Protein AF-A0A8T4MXE7-F1 (afdb_monomer_lite)

pLDDT: mean 93.94, std 8.3, range [55.88, 98.69]

Sequence (217 aa):
MVNHYLSPGEQTQFTERVHEHAEKAKNIVIDDSEIGKLPGIQIPKDCELSIRRTCKYISKLPFIAGYNPSPKTENERKANNQLKDSIFRQRDLDQILKDGIYPTCSDTGVLFRGLMATQGHPTAYVETFHEGYIINGKPFSTHAFGRVFFDGKSVIVNPEFKPIIFDSEVKIFPYIIFREGLDSWDIGIRGYEDIHRLRRENLIKLEKKRNHVIRCI

Radius of gyration: 17.19 Å; chains: 1; bounding box: 50×36×44 Å

Structure (mmCIF, N/CA/C/O backbone):
data_AF-A0A8T4MXE7-F1
#
_entry.id   AF-A0A8T4MXE7-F1
#
loop_
_atom_site.group_PDB
_atom_site.id
_atom_site.type_symbol
_atom_site.label_atom_id
_atom_site.label_alt_id
_atom_site.label_comp_id
_atom_site.label_asym_id
_atom_site.label_entity_id
_atom_site.label_seq_id
_atom_site.pdbx_PDB_ins_code
_atom_site.Cartn_x
_atom_site.Cartn_y
_atom_site.Cartn_z
_atom_site.occupancy
_atom_site.B_iso_or_equiv
_atom_site.auth_seq_id
_atom_site.auth_comp_id
_atom_site.auth_asym_id
_atom_site.auth_atom_id
_atom_site.pdbx_PDB_model_num
ATOM 1 N N . MET A 1 1 ? -24.643 -5.245 9.702 1.00 60.00 1 MET A N 1
ATOM 2 C CA . MET A 1 1 ? -23.815 -5.870 8.646 1.00 60.00 1 MET A CA 1
ATOM 3 C C . MET A 1 1 ? -22.359 -5.610 8.986 1.00 60.00 1 MET A C 1
ATOM 5 O O . MET A 1 1 ? -22.040 -4.472 9.304 1.00 60.00 1 MET A O 1
ATOM 9 N N . VAL A 1 2 ? -21.509 -6.639 8.985 1.00 75.00 2 VAL A N 1
ATOM 10 C CA . VAL A 1 2 ? -20.056 -6.469 9.161 1.00 75.00 2 VAL A CA 1
ATOM 11 C C . VAL A 1 2 ? -19.503 -5.802 7.899 1.00 75.00 2 VAL A C 1
ATOM 13 O O . VAL A 1 2 ? -19.898 -6.169 6.794 1.00 75.00 2 VAL A O 1
ATOM 16 N N . ASN A 1 3 ? -18.642 -4.794 8.047 1.00 89.81 3 ASN A N 1
ATOM 17 C CA . ASN A 1 3 ? -18.027 -4.132 6.898 1.00 89.81 3 ASN A CA 1
ATOM 18 C C . ASN A 1 3 ? -17.091 -5.124 6.184 1.00 89.81 3 ASN A C 1
ATOM 20 O O . ASN A 1 3 ? -16.148 -5.617 6.797 1.00 89.81 3 ASN A O 1
ATOM 24 N N . HIS A 1 4 ? -17.341 -5.409 4.900 1.00 95.06 4 HIS A N 1
ATOM 25 C CA . HIS A 1 4 ? -16.560 -6.369 4.110 1.00 95.06 4 HIS A CA 1
ATOM 26 C C . HIS A 1 4 ? -15.054 -6.068 4.121 1.00 95.06 4 HIS A C 1
ATOM 28 O O . HIS A 1 4 ? -14.255 -7.001 4.132 1.00 95.06 4 HIS A O 1
ATOM 34 N N . TYR A 1 5 ? -14.658 -4.797 4.235 1.00 97.19 5 TYR A N 1
ATOM 35 C CA . TYR A 1 5 ? -13.255 -4.385 4.295 1.00 97.19 5 TYR A CA 1
ATOM 36 C C . TYR A 1 5 ? -12.530 -4.742 5.603 1.00 97.19 5 TYR A C 1
ATOM 38 O O . TYR A 1 5 ? -11.335 -4.471 5.719 1.00 97.19 5 TYR A O 1
ATOM 46 N N . LEU A 1 6 ? -13.216 -5.372 6.562 1.00 97.00 6 LEU A N 1
ATOM 47 C CA . LEU A 1 6 ? -12.602 -6.057 7.705 1.00 97.00 6 LEU A CA 1
ATOM 48 C C . LEU A 1 6 ? -12.207 -7.506 7.397 1.00 97.00 6 LEU A C 1
ATOM 50 O O . LEU A 1 6 ? -11.574 -8.139 8.227 1.00 97.00 6 LEU A O 1
ATOM 54 N N . SER A 1 7 ? -12.589 -8.056 6.245 1.00 97.25 7 SER A N 1
ATOM 55 C CA . SER A 1 7 ? -12.322 -9.461 5.908 1.00 97.25 7 SER A CA 1
ATOM 56 C C . SER A 1 7 ? -10.890 -9.639 5.396 1.00 97.25 7 SER A C 1
ATOM 58 O O . SER A 1 7 ? -10.368 -8.729 4.752 1.00 97.25 7 SER A O 1
ATOM 60 N N . PRO A 1 8 ? -10.230 -10.784 5.604 1.00 97.25 8 PRO A N 1
ATOM 61 C CA . PRO A 1 8 ? -8.969 -11.065 4.922 1.00 97.25 8 PRO A CA 1
ATOM 62 C C . PRO A 1 8 ? -9.198 -11.197 3.407 1.00 97.25 8 PRO A C 1
ATOM 64 O O . PRO A 1 8 ? -10.214 -11.745 2.980 1.00 97.25 8 PRO A O 1
ATOM 67 N N . GLY A 1 9 ? -8.261 -10.691 2.604 1.00 97.06 9 GLY A N 1
ATOM 68 C CA . GLY A 1 9 ? -8.178 -10.989 1.169 1.00 97.06 9 GLY A CA 1
ATOM 69 C C . GLY A 1 9 ? -7.144 -12.084 0.903 1.00 97.06 9 GLY A C 1
ATOM 70 O O . GLY A 1 9 ? -6.405 -12.463 1.812 1.00 97.06 9 GLY A O 1
ATOM 71 N N . GLU A 1 10 ? -7.069 -12.616 -0.317 1.00 97.81 10 GLU A N 1
ATOM 72 C CA . GLU A 1 10 ? -6.118 -13.689 -0.660 1.00 97.81 10 GLU A CA 1
ATOM 73 C C . GLU A 1 10 ? -4.661 -13.277 -0.386 1.00 97.81 10 GLU A C 1
ATOM 75 O O . GLU A 1 10 ? -3.903 -14.046 0.196 1.00 97.81 10 GLU A O 1
ATOM 80 N N . GLN A 1 11 ? -4.292 -12.036 -0.712 1.00 97.81 11 GLN A N 1
ATOM 81 C CA . GLN A 1 11 ? -2.953 -11.489 -0.473 1.00 97.81 11 GLN A CA 1
ATOM 82 C C . GLN A 1 11 ? -2.774 -10.975 0.962 1.00 97.81 11 GLN A C 1
ATOM 84 O O . GLN A 1 11 ? -1.657 -10.735 1.412 1.00 97.81 11 GLN A O 1
ATOM 89 N N . THR A 1 12 ? -3.871 -10.741 1.681 1.00 97.25 12 THR A N 1
ATOM 90 C CA . THR A 1 12 ? -3.889 -10.088 3.000 1.00 97.25 12 THR A CA 1
ATOM 91 C C . THR A 1 12 ? -4.542 -10.970 4.060 1.00 97.25 12 THR A C 1
ATOM 93 O O . THR A 1 12 ? -5.399 -10.518 4.819 1.00 97.25 12 THR A O 1
ATOM 96 N N . GLN A 1 13 ? -4.142 -12.241 4.108 1.00 98.25 13 GLN A N 1
ATOM 97 C CA . GLN A 1 13 ? -4.563 -13.173 5.156 1.00 98.25 13 GLN A CA 1
ATOM 98 C C . GLN A 1 13 ? -4.091 -12.701 6.538 1.00 98.25 13 GLN A C 1
ATOM 100 O O . GLN A 1 13 ? -2.975 -12.206 6.687 1.00 98.25 13 GLN A O 1
ATOM 105 N N . PHE A 1 14 ? -4.933 -12.865 7.561 1.00 97.69 14 PHE A N 1
ATOM 106 C CA . PHE A 1 14 ? -4.626 -12.461 8.939 1.00 97.69 14 PHE A CA 1
ATOM 107 C C . PHE A 1 14 ? -4.004 -13.625 9.709 1.00 97.69 14 PHE A C 1
ATOM 109 O O . PHE A 1 14 ? -4.644 -14.279 10.529 1.00 97.69 14 PHE A O 1
ATOM 116 N N . THR A 1 15 ? -2.751 -13.930 9.386 1.00 98.44 15 THR A N 1
ATOM 117 C CA . THR A 1 15 ? -1.967 -14.946 10.095 1.00 98.44 15 THR A CA 1
ATOM 118 C C . THR A 1 15 ? -1.597 -14.475 11.507 1.00 98.44 15 THR A C 1
ATOM 120 O O . THR A 1 15 ? -1.725 -13.297 11.850 1.00 98.44 15 THR A O 1
ATOM 123 N N . GLU A 1 16 ? -1.067 -15.378 12.332 1.00 98.50 16 GLU A N 1
ATOM 124 C CA . GLU A 1 16 ? -0.534 -15.038 13.658 1.00 98.50 16 GLU A CA 1
ATOM 125 C C . GLU A 1 16 ? 0.540 -13.935 13.588 1.00 98.50 16 GLU A C 1
ATOM 127 O O . GLU A 1 16 ? 0.455 -12.942 14.310 1.00 98.50 16 GLU A O 1
ATOM 132 N N . ARG A 1 17 ? 1.480 -14.023 12.633 1.00 98.56 17 ARG A N 1
ATOM 133 C CA . ARG A 1 17 ? 2.498 -12.981 12.396 1.00 98.56 17 ARG A CA 1
ATOM 134 C C . ARG A 1 17 ? 1.859 -11.635 12.057 1.00 98.56 17 ARG A C 1
ATOM 136 O O . ARG A 1 17 ? 2.329 -10.595 12.515 1.00 98.56 17 ARG A O 1
ATOM 143 N N . VAL A 1 18 ? 0.793 -11.628 11.257 1.00 98.62 18 VAL A N 1
ATOM 144 C CA . VAL A 1 18 ? 0.075 -10.393 10.916 1.00 98.62 18 VAL A CA 1
ATOM 145 C C . VAL A 1 18 ? -0.553 -9.773 12.161 1.00 98.62 18 VAL A C 1
ATOM 147 O O . VAL A 1 18 ? -0.390 -8.571 12.374 1.00 98.62 18 VAL A O 1
ATOM 150 N N . HIS A 1 19 ? -1.183 -10.577 13.022 1.00 98.62 19 HIS A N 1
ATOM 151 C CA . HIS A 1 19 ? -1.705 -10.116 14.311 1.00 98.62 19 HIS A CA 1
ATOM 152 C C . HIS A 1 19 ? -0.606 -9.550 15.220 1.00 98.62 19 HIS A C 1
ATOM 154 O O . HIS A 1 19 ? -0.762 -8.453 15.757 1.00 98.62 19 HIS A O 1
ATOM 160 N N . GLU A 1 20 ? 0.541 -10.224 15.337 1.00 98.62 20 GLU A N 1
ATOM 161 C CA . GLU A 1 20 ? 1.681 -9.713 16.107 1.00 98.62 20 GLU A CA 1
ATOM 162 C C . GLU A 1 20 ? 2.177 -8.360 15.583 1.00 98.62 20 GLU A C 1
ATOM 164 O O . GLU A 1 20 ? 2.468 -7.445 16.356 1.00 98.62 20 GLU A O 1
ATOM 169 N N . HIS A 1 21 ? 2.295 -8.215 14.262 1.00 98.62 21 HIS A N 1
ATOM 170 C CA . HIS A 1 21 ? 2.746 -6.972 13.640 1.00 98.62 21 HIS A CA 1
ATOM 171 C C . HIS A 1 21 ? 1.698 -5.857 13.763 1.00 98.62 21 HIS A C 1
ATOM 173 O O . HIS A 1 21 ? 2.071 -4.700 13.961 1.00 98.62 21 HIS A O 1
ATOM 179 N N . ALA A 1 22 ? 0.407 -6.188 13.714 1.00 98.50 22 ALA A N 1
ATOM 180 C CA . ALA A 1 22 ? -0.685 -5.249 13.956 1.00 98.50 22 ALA A CA 1
ATOM 181 C C . ALA A 1 22 ? -0.664 -4.714 15.399 1.00 98.50 22 ALA A C 1
ATOM 183 O O . ALA A 1 22 ? -0.769 -3.504 15.607 1.00 98.50 22 ALA A O 1
ATOM 184 N N . GLU A 1 23 ? -0.425 -5.576 16.390 1.00 98.38 23 GLU A N 1
ATOM 185 C CA . GLU A 1 23 ? -0.262 -5.152 17.786 1.00 98.38 23 GLU A CA 1
ATOM 186 C C . GLU A 1 23 ? 1.021 -4.332 17.996 1.00 98.38 23 GLU A C 1
ATOM 188 O O . GLU A 1 23 ? 1.001 -3.312 18.690 1.00 98.38 23 GLU A O 1
ATOM 193 N N . LYS A 1 24 ? 2.139 -4.688 17.346 1.00 98.44 24 LYS A N 1
ATOM 194 C CA . LYS A 1 24 ? 3.358 -3.853 17.361 1.00 98.44 24 LYS A CA 1
ATOM 195 C C . LYS A 1 24 ? 3.093 -2.463 16.778 1.00 98.44 24 LYS A C 1
ATOM 197 O O . LYS A 1 24 ? 3.524 -1.470 17.365 1.00 98.44 24 LYS A O 1
ATOM 202 N N . ALA A 1 25 ? 2.363 -2.376 15.664 1.00 97.44 25 ALA A N 1
ATOM 203 C CA . ALA A 1 25 ? 1.984 -1.105 15.055 1.00 97.44 25 ALA A CA 1
ATOM 204 C C . ALA A 1 25 ? 1.122 -0.264 16.008 1.00 97.44 25 ALA A C 1
ATOM 206 O O . ALA A 1 25 ? 1.452 0.891 16.272 1.00 97.44 25 ALA A O 1
ATOM 207 N N . LYS A 1 26 ? 0.080 -0.854 16.604 1.00 96.56 26 LYS A N 1
ATOM 208 C CA . LYS A 1 26 ? -0.830 -0.199 17.560 1.00 96.56 26 LYS A CA 1
ATOM 209 C C . LYS A 1 26 ? -0.118 0.414 18.772 1.00 96.56 26 LYS A C 1
ATOM 211 O O . LYS A 1 26 ? -0.580 1.424 19.304 1.00 96.56 26 LYS A O 1
ATOM 216 N N . ASN A 1 27 ? 1.015 -0.159 19.173 1.00 95.81 27 ASN A N 1
ATOM 217 C CA . ASN A 1 27 ? 1.816 0.295 20.311 1.00 95.81 27 ASN A CA 1
ATOM 218 C C . ASN A 1 27 ? 2.906 1.320 19.950 1.00 95.81 27 ASN A C 1
ATOM 220 O O . ASN A 1 27 ? 3.653 1.760 20.826 1.00 95.81 27 ASN A O 1
ATOM 224 N N . ILE A 1 28 ? 3.007 1.751 18.687 1.00 94.12 28 ILE A N 1
ATOM 225 C CA . ILE A 1 28 ? 3.931 2.826 18.319 1.00 94.12 28 ILE A CA 1
ATOM 226 C C . ILE A 1 28 ? 3.543 4.143 18.996 1.00 94.12 28 ILE A C 1
ATOM 228 O O . ILE A 1 28 ? 2.404 4.614 18.928 1.00 94.12 28 ILE A O 1
ATOM 232 N N . VAL A 1 29 ? 4.547 4.789 19.584 1.00 90.69 29 VAL A N 1
ATOM 233 C CA . VAL A 1 29 ? 4.434 6.152 20.099 1.00 90.69 29 VAL A CA 1
ATOM 234 C C . VAL A 1 29 ? 4.466 7.146 18.931 1.00 90.69 29 VAL A C 1
ATOM 236 O O . VAL A 1 29 ? 5.420 7.195 18.140 1.00 90.69 29 VAL A O 1
ATOM 239 N N . ILE A 1 30 ? 3.397 7.932 18.823 1.00 85.81 30 ILE A N 1
ATOM 240 C CA . ILE A 1 30 ? 3.298 9.100 17.948 1.00 85.81 30 ILE A CA 1
ATOM 241 C C . ILE A 1 30 ? 3.491 10.319 18.836 1.00 85.81 30 ILE A C 1
ATOM 243 O O . ILE A 1 30 ? 2.857 10.413 19.883 1.00 85.81 30 ILE A O 1
ATOM 247 N N . ASP A 1 31 ? 4.399 11.202 18.441 1.00 79.12 31 ASP A N 1
ATOM 248 C CA . ASP A 1 31 ? 4.530 12.496 19.095 1.00 79.12 31 ASP A CA 1
ATOM 249 C C . ASP A 1 31 ? 3.339 13.354 18.649 1.00 79.12 31 ASP A C 1
ATOM 251 O O . ASP A 1 31 ? 3.081 13.478 17.450 1.00 79.12 31 ASP A O 1
ATOM 255 N N . ASP A 1 32 ? 2.588 13.920 19.592 1.00 67.69 32 ASP A N 1
ATOM 256 C CA . ASP A 1 32 ? 1.418 14.749 19.286 1.00 67.69 32 ASP A CA 1
ATOM 257 C C . ASP A 1 32 ? 1.785 15.967 18.412 1.00 67.69 32 ASP A C 1
ATOM 259 O O . ASP A 1 32 ? 0.941 16.470 17.670 1.00 67.69 32 ASP A O 1
ATOM 263 N N . SER A 1 33 ? 3.051 16.406 18.412 1.00 67.75 33 SER A N 1
ATOM 264 C CA . SER A 1 33 ? 3.555 17.441 17.499 1.00 67.75 33 SER A CA 1
ATOM 265 C C . SER A 1 33 ? 3.698 16.968 16.040 1.00 67.75 33 SER A C 1
ATOM 267 O O . SER A 1 33 ? 3.658 17.786 15.119 1.00 67.75 33 SER A O 1
ATOM 269 N N . GLU A 1 34 ? 3.783 15.653 15.796 1.00 61.88 34 GLU A N 1
ATOM 270 C CA . GLU A 1 34 ? 3.717 15.040 14.457 1.00 61.88 34 GLU A CA 1
ATOM 271 C C . GLU A 1 34 ? 2.266 14.959 13.937 1.00 61.88 34 GLU A C 1
ATOM 273 O O . GLU A 1 34 ? 2.032 14.761 12.733 1.00 61.88 34 GLU A O 1
ATOM 278 N N . ILE A 1 35 ? 1.272 15.140 14.819 1.00 63.25 35 ILE A N 1
ATOM 279 C CA . ILE A 1 35 ? -0.153 15.200 14.480 1.00 63.25 35 ILE A CA 1
ATOM 280 C C . ILE A 1 35 ? -0.475 16.607 13.967 1.00 63.25 35 ILE A C 1
ATOM 282 O O . ILE A 1 35 ? -1.077 17.447 14.632 1.00 63.25 35 ILE A O 1
ATOM 286 N N . GLY A 1 36 ? -0.057 16.884 12.731 1.00 57.22 36 GLY A N 1
ATOM 287 C CA . GLY A 1 36 ? -0.527 18.069 12.022 1.00 57.22 36 GLY A CA 1
ATOM 288 C C . GLY A 1 36 ? -2.054 18.039 11.930 1.00 57.22 36 GLY A C 1
ATOM 289 O O . GLY A 1 36 ? -2.610 17.050 11.450 1.00 57.22 36 GLY A O 1
ATOM 290 N N . LYS A 1 37 ? -2.724 19.115 12.370 1.00 55.88 37 LYS A N 1
ATOM 291 C CA . LYS A 1 37 ? -4.163 19.305 12.147 1.00 55.88 37 LYS A CA 1
ATOM 292 C C . LYS A 1 37 ? -4.415 19.240 10.645 1.00 55.88 37 LYS A C 1
ATOM 294 O O . LYS A 1 37 ? -3.962 20.122 9.920 1.00 55.88 37 LYS A O 1
ATOM 299 N N . LEU A 1 38 ? -5.123 18.215 10.180 1.00 59.38 38 LEU A N 1
ATOM 300 C CA . LEU A 1 38 ? -5.624 18.177 8.811 1.00 59.38 38 LEU A CA 1
ATOM 301 C C . LEU A 1 38 ? -6.733 19.230 8.709 1.00 59.38 38 LEU A C 1
ATOM 303 O O . LEU A 1 38 ? -7.771 19.071 9.359 1.00 59.38 38 LEU A O 1
ATOM 307 N N . PRO A 1 39 ? -6.539 20.334 7.968 1.00 56.38 39 PRO A N 1
ATOM 308 C CA . PRO A 1 39 ? -7.548 21.379 7.901 1.00 56.38 39 PRO A CA 1
ATOM 309 C C . PRO A 1 39 ? -8.832 20.802 7.296 1.00 56.38 39 PRO A C 1
ATOM 311 O O . PRO A 1 39 ? -8.823 20.306 6.172 1.00 56.38 39 PRO A O 1
ATOM 314 N N . GLY A 1 40 ? -9.930 20.853 8.052 1.00 66.44 40 GLY A N 1
ATOM 315 C CA . GLY A 1 40 ? -11.264 20.490 7.564 1.00 66.44 40 GLY A CA 1
ATOM 316 C C . GLY A 1 40 ? -11.637 19.004 7.608 1.00 66.44 40 GLY A C 1
ATOM 317 O O . GLY A 1 40 ? -12.778 18.688 7.285 1.00 66.44 40 GLY A O 1
ATOM 318 N N . ILE A 1 41 ? -10.753 18.099 8.051 1.00 74.62 41 ILE A N 1
ATOM 319 C CA . ILE A 1 41 ? -11.074 16.665 8.158 1.00 74.62 41 ILE A CA 1
ATOM 320 C C . ILE A 1 41 ? -11.256 16.282 9.629 1.00 74.62 41 ILE A C 1
ATOM 322 O O . ILE A 1 41 ? -10.295 16.214 10.389 1.00 74.62 41 ILE A O 1
ATOM 326 N N . GLN A 1 42 ? -12.499 16.016 10.035 1.00 85.38 42 GLN A N 1
ATOM 327 C CA . GLN A 1 42 ? -12.799 15.450 11.353 1.00 85.38 42 GLN A CA 1
ATOM 328 C C . GLN A 1 42 ? -12.750 13.920 11.273 1.00 85.38 42 GLN A C 1
ATOM 330 O O . GLN A 1 42 ? -13.742 13.279 10.923 1.00 85.38 42 GLN A O 1
ATOM 335 N N . ILE A 1 43 ? -11.578 13.356 11.562 1.00 89.12 43 ILE A N 1
ATOM 336 C CA . ILE A 1 43 ? -11.357 11.912 11.711 1.00 89.12 43 ILE A CA 1
ATOM 337 C C . ILE A 1 43 ? -11.462 11.579 13.208 1.00 89.12 43 ILE A C 1
ATOM 339 O O . ILE A 1 43 ? -10.908 12.329 14.017 1.00 89.12 43 ILE A O 1
ATOM 343 N N . PRO A 1 44 ? -12.140 10.489 13.610 1.00 91.69 44 PRO A N 1
ATOM 344 C CA . PRO A 1 44 ? -12.069 9.987 14.976 1.00 91.69 44 PRO A CA 1
ATOM 345 C C . PRO A 1 44 ? -10.612 9.819 15.423 1.00 91.69 44 PRO A C 1
ATOM 347 O O . PRO A 1 44 ? -9.776 9.304 14.677 1.00 91.69 44 PRO A O 1
ATOM 350 N N . LYS A 1 45 ? -10.292 10.295 16.633 1.00 89.00 45 LYS A N 1
ATOM 351 C CA . LYS A 1 45 ? -8.907 10.365 17.131 1.00 89.00 45 LYS A CA 1
ATOM 352 C C . LYS A 1 45 ? -8.227 8.994 17.140 1.00 89.00 45 LYS A C 1
ATOM 354 O O . LYS A 1 45 ? -7.048 8.889 16.819 1.00 89.00 45 LYS A O 1
ATOM 359 N N . ASP A 1 46 ? -8.961 7.953 17.511 1.00 91.19 46 ASP A N 1
ATOM 360 C CA . ASP A 1 46 ? -8.505 6.565 17.488 1.00 91.19 46 ASP A CA 1
ATOM 361 C C . ASP A 1 46 ? -8.143 6.111 16.065 1.00 91.19 46 ASP A C 1
ATOM 363 O O . ASP A 1 46 ? -7.047 5.599 15.851 1.00 91.19 46 ASP A O 1
ATOM 367 N N . CYS A 1 47 ? -9.000 6.392 15.080 1.00 92.88 47 CYS A N 1
ATOM 368 C CA . CYS A 1 47 ? -8.747 6.075 13.677 1.00 92.88 47 CYS A CA 1
ATOM 369 C C . CYS A 1 47 ? -7.522 6.827 13.132 1.00 92.88 47 CYS A C 1
ATOM 371 O O . CYS A 1 47 ? -6.678 6.232 12.458 1.00 92.88 47 CYS A O 1
ATOM 373 N N . GLU A 1 48 ? -7.387 8.123 13.429 1.00 91.88 48 GLU A N 1
ATOM 374 C CA . GLU A 1 48 ? -6.221 8.908 13.011 1.00 91.88 48 GLU A CA 1
ATOM 375 C C . GLU A 1 48 ? -4.921 8.368 13.629 1.00 91.88 48 GLU A C 1
ATOM 377 O O . GLU A 1 48 ? -3.913 8.214 12.930 1.00 91.88 48 GLU A O 1
ATOM 382 N N . LEU A 1 49 ? -4.943 8.039 14.924 1.00 92.00 49 LEU A N 1
ATOM 383 C CA . LEU A 1 49 ? -3.796 7.447 15.608 1.00 92.00 49 LEU A CA 1
ATOM 384 C C . LEU A 1 49 ? -3.411 6.103 14.987 1.00 92.00 49 LEU A C 1
ATOM 386 O O . LEU A 1 49 ? -2.228 5.897 14.717 1.00 92.00 49 LEU A O 1
ATOM 390 N N . SER A 1 50 ? -4.373 5.221 14.706 1.00 95.12 50 SER A N 1
ATOM 391 C CA . SER A 1 50 ? -4.116 3.922 14.069 1.00 95.12 50 SER A CA 1
ATOM 392 C C . SER A 1 50 ? -3.508 4.064 12.673 1.00 95.12 50 SER A C 1
ATOM 394 O O . SER A 1 50 ? -2.535 3.371 12.362 1.00 95.12 50 SER A O 1
ATOM 396 N N . ILE A 1 51 ? -3.991 5.013 11.859 1.00 95.12 51 ILE A N 1
ATOM 397 C CA . ILE A 1 51 ? -3.401 5.325 10.545 1.00 95.12 51 ILE A CA 1
ATOM 398 C C . ILE A 1 51 ? -1.930 5.722 10.707 1.00 95.12 51 ILE A C 1
ATOM 400 O O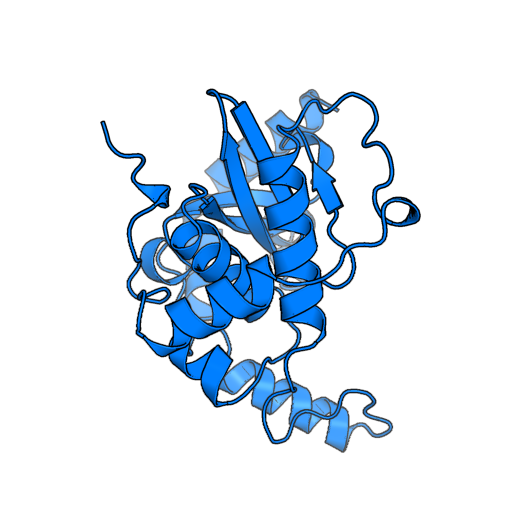 . ILE A 1 51 ? -1.044 5.129 10.089 1.00 95.12 51 ILE A O 1
ATOM 404 N N . ARG A 1 52 ? -1.648 6.710 11.565 1.00 93.00 52 ARG A N 1
ATOM 405 C CA . ARG A 1 52 ? -0.292 7.255 11.748 1.00 93.00 52 ARG A CA 1
ATOM 406 C C . ARG A 1 52 ? 0.673 6.221 12.316 1.00 93.00 52 ARG A C 1
ATOM 408 O O . ARG A 1 52 ? 1.800 6.105 11.835 1.00 93.00 52 ARG A O 1
ATOM 415 N N . ARG A 1 53 ? 0.223 5.453 13.307 1.00 95.00 53 ARG A N 1
ATOM 416 C CA . ARG A 1 53 ? 0.965 4.342 13.912 1.00 95.00 53 ARG A CA 1
ATOM 417 C C . ARG A 1 53 ? 1.314 3.273 12.895 1.00 95.00 53 ARG A C 1
ATOM 419 O O . ARG A 1 53 ? 2.476 2.891 12.805 1.00 95.00 53 ARG A O 1
ATOM 426 N N . THR A 1 54 ? 0.345 2.861 12.084 1.00 97.06 54 THR A N 1
ATOM 427 C CA . THR A 1 54 ? 0.561 1.863 11.034 1.00 97.06 54 THR A CA 1
ATOM 428 C C . THR A 1 54 ? 1.568 2.358 9.997 1.00 97.06 54 THR A C 1
ATOM 430 O O . THR A 1 54 ? 2.520 1.645 9.690 1.00 97.06 54 THR A O 1
ATOM 433 N N . CYS A 1 55 ? 1.463 3.604 9.527 1.00 95.50 55 CYS A N 1
ATOM 434 C CA . CYS A 1 55 ? 2.446 4.151 8.584 1.00 95.50 55 CYS A CA 1
ATOM 435 C C . CYS A 1 55 ? 3.854 4.274 9.198 1.00 95.50 55 CYS A C 1
ATOM 437 O O . CYS A 1 55 ? 4.840 3.912 8.556 1.00 95.50 55 CYS A O 1
ATOM 439 N N . LYS A 1 56 ? 3.96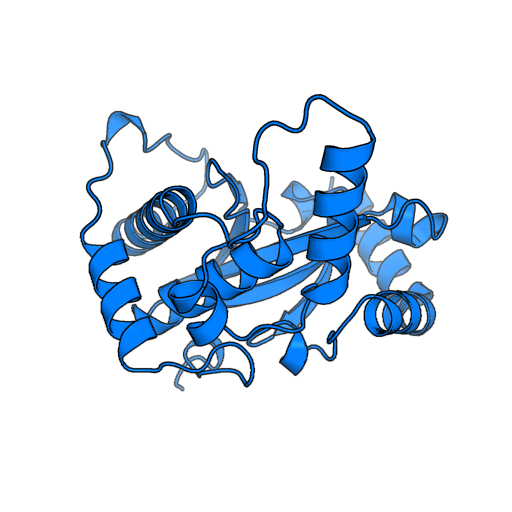5 4.715 10.461 1.00 94.19 56 LYS A N 1
ATOM 440 C CA . LYS A 1 56 ? 5.247 4.785 11.189 1.00 94.19 56 LYS A CA 1
ATOM 441 C C . LYS A 1 56 ? 5.827 3.401 11.497 1.00 94.19 56 LYS A C 1
ATOM 443 O O . LYS A 1 56 ? 7.037 3.273 11.648 1.00 94.19 56 LYS A O 1
ATOM 448 N N . TYR A 1 57 ? 4.989 2.372 11.607 1.00 96.56 57 TYR A N 1
ATOM 449 C CA . TYR A 1 57 ? 5.432 0.985 11.728 1.00 96.56 57 TYR A CA 1
ATOM 450 C C . TYR A 1 57 ? 6.049 0.498 10.427 1.00 96.56 57 TYR A C 1
ATOM 452 O O . TYR A 1 57 ? 7.180 0.018 10.423 1.00 96.56 57 TYR A O 1
ATOM 460 N N . ILE A 1 58 ? 5.330 0.689 9.320 1.00 96.81 58 ILE A N 1
ATOM 461 C CA . ILE A 1 58 ? 5.766 0.272 7.988 1.00 96.81 58 ILE A CA 1
ATOM 462 C C . ILE A 1 58 ? 7.108 0.918 7.625 1.00 96.81 58 ILE A C 1
ATOM 464 O O . ILE A 1 58 ? 7.997 0.226 7.138 1.00 96.81 58 ILE A O 1
ATOM 468 N N . SER A 1 59 ? 7.306 2.204 7.939 1.00 94.06 59 SER A N 1
ATOM 469 C CA . SER A 1 59 ? 8.572 2.901 7.662 1.00 94.06 59 SER A CA 1
ATOM 470 C C . SER A 1 59 ? 9.773 2.404 8.479 1.00 94.06 59 SER A C 1
ATOM 472 O O . SER A 1 59 ? 10.908 2.749 8.155 1.00 94.06 59 SER A O 1
ATOM 474 N N . LYS A 1 60 ? 9.539 1.600 9.523 1.00 94.94 60 LYS A N 1
ATOM 475 C CA . LYS A 1 60 ? 10.574 0.980 10.363 1.00 94.94 60 LYS A CA 1
ATOM 476 C C . LYS A 1 60 ? 10.824 -0.491 10.033 1.00 94.94 60 LYS A C 1
ATOM 478 O O . LYS A 1 60 ? 11.709 -1.089 10.645 1.00 94.94 60 LYS A O 1
ATOM 483 N N . LEU A 1 61 ? 10.049 -1.091 9.128 1.00 96.56 61 LEU A N 1
ATOM 484 C CA . LEU A 1 61 ? 10.267 -2.481 8.735 1.00 96.56 61 LEU A CA 1
ATOM 485 C C . LEU A 1 61 ? 11.623 -2.629 8.027 1.00 96.56 61 LEU A C 1
ATOM 487 O O . LEU A 1 61 ? 12.023 -1.736 7.275 1.00 96.56 61 LEU A O 1
ATOM 491 N N . PRO A 1 62 ? 12.338 -3.747 8.250 1.00 97.50 62 PRO A N 1
ATOM 492 C CA . PRO A 1 62 ? 13.585 -4.007 7.549 1.00 97.50 62 PRO A CA 1
ATOM 493 C C . PRO A 1 62 ? 13.317 -4.146 6.052 1.00 97.50 62 PRO A C 1
ATOM 495 O O . PRO A 1 62 ? 12.291 -4.694 5.644 1.00 97.50 62 PRO A O 1
ATOM 498 N N . PHE A 1 63 ? 14.251 -3.671 5.232 1.00 97.94 63 PHE A N 1
ATOM 499 C CA . PHE A 1 63 ? 14.167 -3.896 3.797 1.00 97.94 63 PHE A CA 1
ATOM 500 C C . PHE A 1 63 ? 14.377 -5.370 3.452 1.00 97.94 63 PHE A C 1
ATOM 502 O O . PHE A 1 63 ? 15.109 -6.077 4.146 1.00 97.94 63 PHE A O 1
ATOM 509 N N . ILE A 1 64 ? 13.765 -5.807 2.352 1.00 97.81 64 ILE A N 1
ATOM 510 C CA . ILE A 1 64 ? 13.995 -7.139 1.793 1.00 97.81 64 ILE A CA 1
ATOM 511 C C . ILE A 1 64 ? 15.485 -7.358 1.485 1.00 97.81 64 ILE A C 1
ATOM 513 O O . ILE A 1 64 ? 16.190 -6.447 1.036 1.00 97.81 64 ILE A O 1
ATOM 517 N N . ALA A 1 65 ? 15.965 -8.583 1.700 1.00 97.50 65 ALA A N 1
ATOM 518 C CA . ALA A 1 65 ? 17.327 -8.972 1.352 1.00 97.50 65 ALA A CA 1
ATOM 519 C C . ALA A 1 65 ? 17.658 -8.644 -0.119 1.00 97.50 65 ALA A C 1
ATOM 521 O O . ALA A 1 65 ? 16.866 -8.890 -1.027 1.00 97.50 65 ALA A O 1
ATOM 522 N N . GLY A 1 66 ? 18.850 -8.087 -0.349 1.00 96.12 66 GLY A N 1
ATOM 523 C CA . GLY A 1 66 ? 19.323 -7.692 -1.680 1.00 96.12 66 GLY A CA 1
ATOM 524 C C . GLY A 1 66 ? 18.899 -6.290 -2.132 1.00 96.12 66 GLY A C 1
ATOM 525 O O . GLY A 1 66 ? 19.472 -5.783 -3.094 1.00 96.12 66 GLY A O 1
ATOM 526 N N . TYR A 1 67 ? 17.968 -5.626 -1.439 1.00 97.75 67 TYR A N 1
ATOM 527 C CA . TYR A 1 67 ? 17.645 -4.230 -1.727 1.00 97.75 67 TYR A CA 1
ATOM 528 C C . TYR A 1 67 ? 18.742 -3.286 -1.221 1.00 97.75 67 TYR A C 1
ATOM 530 O O . TYR A 1 67 ? 19.107 -3.302 -0.044 1.00 97.75 67 TYR A O 1
ATOM 538 N N . ASN A 1 68 ? 19.232 -2.413 -2.102 1.00 97.19 68 ASN A N 1
ATOM 539 C CA . ASN A 1 68 ? 20.130 -1.324 -1.733 1.00 97.19 68 ASN A CA 1
ATOM 540 C C . ASN A 1 68 ? 19.334 -0.006 -1.626 1.00 97.19 68 ASN A C 1
ATOM 542 O O . ASN A 1 68 ? 18.902 0.509 -2.659 1.00 97.19 68 ASN A O 1
ATOM 546 N N . PRO A 1 69 ? 19.157 0.592 -0.431 1.00 95.44 69 PRO A N 1
ATOM 547 C CA . PRO A 1 69 ? 18.413 1.845 -0.264 1.00 95.44 69 PRO A CA 1
ATOM 548 C C . PRO A 1 69 ? 19.139 3.078 -0.819 1.00 95.44 69 PRO A C 1
ATOM 550 O O . PRO A 1 69 ? 18.570 4.167 -0.865 1.00 95.44 69 PRO A O 1
ATOM 553 N N . SER A 1 70 ? 20.409 2.954 -1.202 1.00 96.44 70 SER A N 1
ATOM 554 C CA . SER A 1 70 ? 21.226 4.056 -1.713 1.00 96.44 70 SER A CA 1
ATOM 555 C C . SER A 1 70 ? 22.161 3.565 -2.825 1.00 96.44 70 SER A C 1
ATOM 557 O O . SER A 1 70 ? 23.383 3.599 -2.652 1.00 96.44 70 SER A O 1
ATOM 559 N N . PRO A 1 71 ? 21.614 3.098 -3.970 1.00 96.50 71 PRO A N 1
ATOM 560 C CA . PRO A 1 71 ? 22.422 2.576 -5.065 1.00 96.50 71 PRO A CA 1
ATOM 561 C C . PRO A 1 71 ? 23.245 3.712 -5.684 1.00 96.50 71 PRO A C 1
ATOM 563 O O . PRO A 1 71 ? 22.705 4.740 -6.106 1.00 96.50 71 PRO A O 1
ATOM 566 N N . LYS A 1 72 ? 24.566 3.540 -5.737 1.00 97.75 72 LYS A N 1
ATOM 567 C CA . LYS A 1 72 ? 25.514 4.544 -6.247 1.00 97.75 72 LYS A CA 1
ATOM 568 C C . LYS A 1 72 ? 25.898 4.278 -7.699 1.00 97.75 72 LYS A C 1
ATOM 570 O O . LYS A 1 72 ? 26.231 5.213 -8.422 1.00 97.75 72 LYS A O 1
ATOM 575 N N . THR A 1 73 ? 25.814 3.027 -8.134 1.00 97.81 73 THR A N 1
ATOM 576 C CA . THR A 1 73 ? 26.213 2.562 -9.465 1.00 97.81 73 THR A CA 1
ATOM 577 C C . THR A 1 73 ? 25.015 2.112 -10.299 1.00 97.81 73 THR A C 1
ATOM 579 O O . THR A 1 73 ? 23.950 1.790 -9.771 1.00 97.81 73 THR A O 1
ATOM 582 N N . GLU A 1 74 ? 25.194 2.052 -11.619 1.00 97.69 74 GLU A N 1
ATOM 583 C CA . GLU A 1 74 ? 24.170 1.526 -12.530 1.00 97.69 74 GLU A CA 1
ATOM 584 C C . GLU A 1 74 ? 23.859 0.046 -12.257 1.00 97.69 74 GLU A C 1
ATOM 586 O O . GLU A 1 74 ? 22.701 -0.362 -12.280 1.00 97.69 74 GLU A O 1
ATOM 591 N N . ASN A 1 75 ? 24.871 -0.752 -11.904 1.00 97.69 75 ASN A N 1
ATOM 592 C CA . ASN A 1 75 ? 24.683 -2.163 -11.564 1.00 97.69 75 ASN A CA 1
ATOM 593 C C . ASN A 1 75 ? 23.801 -2.345 -10.321 1.00 97.69 75 ASN A C 1
ATOM 595 O O . ASN A 1 75 ? 22.930 -3.211 -10.321 1.00 97.69 75 ASN A O 1
ATOM 599 N N . GLU A 1 76 ? 23.971 -1.513 -9.289 1.00 97.62 76 GLU A N 1
ATOM 600 C CA . GLU A 1 76 ? 23.114 -1.550 -8.095 1.00 97.62 76 GLU A CA 1
ATOM 601 C C . GLU A 1 76 ? 21.676 -1.113 -8.409 1.00 97.62 76 GLU A C 1
ATOM 603 O O . GLU A 1 76 ? 20.727 -1.727 -7.923 1.00 97.62 76 GLU A O 1
ATOM 608 N N . ARG A 1 77 ? 21.485 -0.093 -9.262 1.00 97.50 77 ARG A N 1
ATOM 609 C CA . ARG A 1 77 ? 20.143 0.317 -9.721 1.00 97.50 77 ARG A CA 1
ATOM 610 C C . ARG A 1 77 ? 19.466 -0.795 -10.518 1.00 97.50 77 ARG A C 1
ATOM 612 O O . ARG A 1 77 ? 18.292 -1.081 -10.295 1.00 97.50 77 ARG A O 1
ATOM 619 N N . LYS A 1 78 ? 20.208 -1.451 -11.413 1.00 97.56 78 LYS A N 1
ATOM 620 C CA . LYS A 1 78 ? 19.723 -2.591 -12.194 1.00 97.56 78 LYS A CA 1
ATOM 621 C C . LYS A 1 78 ? 19.361 -3.774 -11.297 1.00 97.56 78 LYS A C 1
ATOM 623 O O . LYS A 1 78 ? 18.304 -4.359 -11.507 1.00 97.56 78 LYS A O 1
ATOM 628 N N . ALA A 1 79 ? 20.175 -4.080 -10.287 1.00 97.62 79 ALA A N 1
ATOM 629 C CA . ALA A 1 79 ? 19.880 -5.128 -9.311 1.00 97.62 79 ALA A CA 1
ATOM 630 C C . ALA A 1 79 ? 18.591 -4.828 -8.527 1.00 97.62 79 ALA A C 1
ATOM 632 O O . ALA A 1 79 ? 17.724 -5.694 -8.428 1.00 97.62 79 ALA A O 1
ATOM 633 N N . ASN A 1 80 ? 18.407 -3.586 -8.061 1.00 97.75 80 ASN A N 1
ATOM 634 C CA . ASN A 1 80 ? 17.154 -3.163 -7.429 1.00 97.75 80 ASN A CA 1
ATOM 635 C C . ASN A 1 80 ? 15.953 -3.317 -8.375 1.00 97.75 80 ASN A C 1
ATOM 637 O O . ASN A 1 80 ? 14.924 -3.843 -7.967 1.00 97.75 80 ASN A O 1
ATOM 641 N N . ASN A 1 81 ? 16.074 -2.902 -9.641 1.00 95.94 81 ASN A N 1
ATOM 642 C CA . ASN A 1 81 ? 14.989 -3.043 -10.619 1.00 95.94 81 ASN A CA 1
ATOM 643 C C . ASN A 1 81 ? 14.651 -4.515 -10.898 1.00 95.94 81 ASN A C 1
ATOM 645 O O . ASN A 1 81 ? 13.480 -4.873 -10.923 1.00 95.94 81 ASN A O 1
ATOM 649 N N . GLN A 1 82 ? 15.658 -5.379 -11.039 1.00 97.44 82 GLN A N 1
ATOM 650 C CA . GLN A 1 82 ? 15.450 -6.820 -11.208 1.00 97.44 82 GLN A CA 1
ATOM 651 C C . GLN A 1 82 ? 14.750 -7.440 -9.995 1.00 97.44 82 GLN A C 1
ATOM 653 O O . GLN A 1 82 ? 13.841 -8.250 -10.166 1.00 97.44 82 GLN A O 1
ATOM 658 N N . LEU A 1 83 ? 15.137 -7.033 -8.782 1.00 97.44 83 LEU A N 1
ATOM 659 C CA . LEU A 1 83 ? 14.477 -7.460 -7.551 1.00 97.44 83 LEU A CA 1
ATOM 660 C C . LEU A 1 83 ? 13.033 -6.952 -7.477 1.00 97.44 83 LEU A C 1
ATOM 662 O O . LEU A 1 83 ? 12.136 -7.710 -7.132 1.00 97.44 83 LEU A O 1
ATOM 666 N N . LYS A 1 84 ? 12.787 -5.688 -7.834 1.00 96.19 84 LYS A N 1
ATOM 667 C CA . LYS A 1 84 ? 11.435 -5.124 -7.909 1.00 96.19 84 LYS A CA 1
ATOM 668 C C . LYS A 1 84 ? 10.557 -5.938 -8.852 1.00 96.19 84 LYS A C 1
ATOM 670 O O . LYS A 1 84 ? 9.436 -6.288 -8.494 1.00 96.19 84 LYS A O 1
ATOM 675 N N . ASP A 1 85 ? 11.055 -6.215 -10.052 1.00 95.31 85 ASP A N 1
ATOM 676 C CA . ASP A 1 85 ? 10.281 -6.885 -11.090 1.00 95.31 85 ASP A CA 1
ATOM 677 C C . ASP A 1 85 ? 9.989 -8.345 -10.737 1.00 95.31 85 ASP A C 1
ATOM 679 O O . ASP A 1 85 ? 8.914 -8.839 -11.073 1.00 95.31 85 ASP A O 1
ATOM 683 N N . SER A 1 86 ? 10.881 -9.014 -9.999 1.00 95.75 86 SER A N 1
ATOM 684 C CA . SER A 1 86 ? 10.658 -10.393 -9.551 1.00 95.75 86 SER A CA 1
ATOM 685 C C . SER A 1 86 ? 9.627 -10.523 -8.426 1.00 95.75 86 SER A C 1
ATOM 687 O O . SER A 1 86 ? 9.045 -11.595 -8.267 1.00 95.75 86 SER A O 1
ATOM 689 N N . ILE A 1 87 ? 9.370 -9.457 -7.659 1.00 96.00 87 ILE A N 1
ATOM 690 C CA . ILE A 1 87 ? 8.453 -9.493 -6.504 1.00 96.00 87 ILE A CA 1
ATOM 691 C C . ILE A 1 87 ? 7.189 -8.647 -6.683 1.00 96.00 87 ILE A C 1
ATOM 693 O O . ILE A 1 87 ? 6.294 -8.706 -5.833 1.00 96.00 87 ILE A O 1
ATOM 697 N N . PHE A 1 88 ? 7.090 -7.852 -7.753 1.00 96.00 88 PHE A N 1
ATOM 698 C CA . PHE A 1 88 ? 5.957 -6.960 -7.988 1.00 96.00 88 PHE A CA 1
ATOM 699 C C . PHE A 1 88 ? 4.640 -7.744 -7.988 1.00 96.00 88 PHE A C 1
ATOM 701 O O . PHE A 1 88 ? 4.394 -8.569 -8.868 1.00 96.00 88 PHE A O 1
ATOM 708 N N . ARG A 1 89 ? 3.786 -7.467 -6.990 1.00 95.44 89 ARG A N 1
ATOM 709 C CA . ARG A 1 89 ? 2.477 -8.117 -6.786 1.00 95.44 89 ARG A CA 1
ATOM 710 C C . ARG A 1 89 ? 2.528 -9.638 -6.585 1.00 95.44 89 ARG A C 1
ATOM 712 O O . ARG A 1 89 ? 1.482 -10.268 -6.657 1.00 95.44 89 ARG A O 1
ATOM 719 N N . GLN A 1 90 ? 3.695 -10.214 -6.288 1.00 96.19 90 GLN A N 1
ATOM 720 C CA . GLN A 1 90 ? 3.853 -11.667 -6.108 1.00 96.19 90 GLN A CA 1
ATOM 721 C C . GLN A 1 90 ? 3.812 -12.126 -4.651 1.00 96.19 90 GLN A C 1
ATOM 723 O O . GLN A 1 90 ? 3.616 -13.306 -4.387 1.00 96.19 90 GLN A O 1
ATOM 728 N N . ARG A 1 91 ? 4.031 -11.217 -3.699 1.00 97.12 91 ARG A N 1
ATOM 729 C CA . ARG A 1 91 ? 4.121 -11.561 -2.277 1.00 97.12 91 ARG A CA 1
ATOM 730 C C . ARG A 1 91 ? 2.823 -11.242 -1.555 1.00 97.12 91 ARG A C 1
ATOM 732 O O . ARG A 1 91 ? 2.202 -10.207 -1.820 1.00 97.12 91 ARG A O 1
ATOM 739 N N . ASP A 1 92 ? 2.443 -12.128 -0.646 1.00 98.19 92 ASP A N 1
ATOM 740 C CA . ASP A 1 92 ? 1.389 -11.873 0.325 1.00 98.19 92 ASP A CA 1
ATOM 741 C C . ASP A 1 92 ? 1.917 -11.072 1.527 1.00 98.19 92 ASP A C 1
ATOM 743 O O . ASP A 1 92 ? 3.114 -10.800 1.672 1.00 98.19 92 ASP A O 1
ATOM 747 N N . LEU A 1 93 ? 0.989 -10.659 2.382 1.00 98.56 93 LEU A N 1
ATOM 748 C CA . LEU A 1 93 ? 1.259 -9.881 3.578 1.00 98.56 93 LEU A CA 1
ATOM 749 C C . LEU A 1 93 ? 2.212 -10.592 4.553 1.00 98.56 93 LEU A C 1
ATOM 751 O O . LEU A 1 93 ? 3.109 -9.937 5.084 1.00 98.56 93 LEU A O 1
ATOM 755 N N . ASP A 1 94 ? 2.049 -11.898 4.790 1.00 98.62 94 ASP A N 1
ATOM 756 C CA . ASP A 1 94 ? 2.906 -12.645 5.725 1.00 98.62 94 ASP A CA 1
ATOM 757 C C . ASP A 1 94 ? 4.347 -12.695 5.211 1.00 98.62 94 ASP A C 1
ATOM 759 O O . ASP A 1 94 ? 5.288 -12.403 5.954 1.00 98.62 94 ASP A O 1
ATOM 763 N N . GLN A 1 95 ? 4.510 -12.954 3.913 1.00 98.38 95 GLN A N 1
ATOM 764 C CA . GLN A 1 95 ? 5.799 -12.998 3.240 1.00 98.38 95 GLN A CA 1
ATOM 765 C C . GLN A 1 95 ? 6.507 -11.639 3.283 1.00 98.38 95 GLN A C 1
ATOM 767 O O . GLN A 1 95 ? 7.707 -11.588 3.552 1.00 98.38 95 GLN A O 1
ATOM 772 N N . ILE A 1 96 ? 5.791 -10.524 3.079 1.00 98.56 96 ILE A N 1
ATOM 773 C CA . ILE A 1 96 ? 6.379 -9.176 3.203 1.00 98.56 96 ILE A CA 1
ATOM 774 C C . ILE A 1 96 ? 6.856 -8.924 4.641 1.00 98.56 96 ILE A C 1
ATOM 776 O O . ILE A 1 96 ? 7.954 -8.406 4.848 1.00 98.56 96 ILE A O 1
ATOM 780 N N . LEU A 1 97 ? 6.062 -9.307 5.645 1.00 98.62 97 LEU A N 1
ATOM 781 C CA . LEU A 1 97 ? 6.431 -9.143 7.056 1.00 98.62 97 LEU A CA 1
ATOM 782 C C . LEU A 1 97 ? 7.600 -10.041 7.479 1.00 98.62 97 LEU A C 1
ATOM 784 O O . LEU A 1 97 ? 8.350 -9.670 8.383 1.00 98.62 97 LEU A O 1
ATOM 788 N N . LYS A 1 98 ? 7.745 -11.210 6.849 1.00 98.44 98 LYS A N 1
ATOM 789 C CA . LYS A 1 98 ? 8.817 -12.175 7.102 1.00 98.44 98 LYS A CA 1
ATOM 790 C C . LYS A 1 98 ? 10.135 -11.781 6.431 1.00 98.44 98 LYS A C 1
ATOM 792 O O . LYS A 1 98 ? 11.169 -11.797 7.093 1.00 98.44 98 LYS A O 1
ATOM 797 N N . ASP A 1 99 ? 10.100 -11.446 5.144 1.00 98.06 99 ASP A N 1
ATOM 798 C CA . ASP A 1 99 ? 11.310 -11.227 4.336 1.00 98.06 99 ASP A CA 1
ATOM 799 C C . ASP A 1 99 ? 11.815 -9.787 4.378 1.00 98.06 99 ASP A C 1
ATOM 801 O O . ASP A 1 99 ? 12.971 -9.528 4.042 1.00 98.06 99 ASP A O 1
ATOM 805 N N . GLY A 1 100 ? 10.942 -8.851 4.747 1.00 97.88 100 GLY A N 1
ATOM 806 C CA . GLY A 1 100 ? 11.191 -7.421 4.678 1.00 97.88 100 GLY A CA 1
ATOM 807 C C . GLY A 1 100 ? 10.477 -6.738 3.510 1.00 97.88 100 GLY A C 1
ATOM 808 O O . GLY A 1 100 ? 10.024 -7.352 2.535 1.00 97.88 100 GLY A O 1
ATOM 809 N N . ILE A 1 101 ? 10.380 -5.417 3.625 1.00 97.00 101 ILE A N 1
ATOM 810 C CA . ILE A 1 101 ? 9.675 -4.554 2.680 1.00 97.00 101 ILE A CA 1
ATOM 811 C C . ILE A 1 101 ? 10.570 -4.179 1.494 1.00 97.00 101 ILE A C 1
ATOM 813 O O . ILE A 1 101 ? 11.737 -3.824 1.657 1.00 97.00 101 ILE A O 1
ATOM 817 N N . TYR A 1 102 ? 10.018 -4.194 0.285 1.00 96.50 102 TYR A N 1
ATOM 818 C CA . TYR A 1 102 ? 10.574 -3.459 -0.845 1.00 96.50 102 TYR A CA 1
ATOM 819 C C . TYR A 1 102 ? 9.819 -2.126 -0.942 1.00 96.50 102 TYR A C 1
ATOM 821 O O . TYR A 1 102 ? 8.600 -2.155 -1.133 1.00 96.50 102 TYR A O 1
ATOM 829 N N . PRO A 1 103 ? 10.480 -0.960 -0.804 1.00 92.69 103 PRO A N 1
ATOM 830 C CA . PRO A 1 103 ? 9.813 0.328 -0.578 1.00 92.69 103 PRO A CA 1
ATOM 831 C C . PRO A 1 103 ? 9.105 0.842 -1.838 1.00 92.69 103 PRO A C 1
ATOM 833 O O . PRO A 1 103 ? 9.581 1.725 -2.548 1.00 92.69 103 PRO A O 1
ATOM 836 N N . THR A 1 104 ? 7.954 0.247 -2.126 1.00 92.69 104 THR A N 1
ATOM 837 C CA . THR A 1 104 ? 7.057 0.573 -3.232 1.00 92.69 104 THR A CA 1
ATOM 838 C C . THR A 1 104 ? 5.632 0.664 -2.725 1.00 92.69 104 THR A C 1
ATOM 840 O O . THR A 1 104 ? 5.261 0.019 -1.738 1.00 92.69 104 THR A O 1
ATOM 843 N N . CYS A 1 105 ? 4.802 1.388 -3.468 1.00 92.44 105 CYS A N 1
ATOM 844 C CA . CYS A 1 105 ? 3.376 1.492 -3.204 1.00 92.44 105 CYS A CA 1
ATOM 845 C C . CYS A 1 105 ? 2.675 0.118 -3.175 1.00 92.44 105 CYS A C 1
ATOM 847 O O . CYS A 1 105 ? 1.732 -0.066 -2.410 1.00 92.44 105 CYS A O 1
ATOM 849 N N . SER A 1 106 ? 3.171 -0.877 -3.924 1.00 93.69 106 SER A N 1
ATOM 850 C CA . SER A 1 106 ? 2.638 -2.248 -3.921 1.00 93.69 106 SER A CA 1
ATOM 851 C C . SER A 1 106 ? 2.695 -2.882 -2.529 1.00 93.69 106 SER A C 1
ATOM 853 O O . SER A 1 106 ? 1.649 -3.163 -1.944 1.00 93.69 106 SER A O 1
ATOM 855 N N . ASP A 1 107 ? 3.900 -3.067 -1.984 1.00 97.12 107 ASP A N 1
ATOM 856 C CA . ASP A 1 107 ? 4.095 -3.622 -0.640 1.00 97.12 107 ASP A CA 1
ATOM 857 C C . ASP A 1 107 ? 3.420 -2.760 0.427 1.00 97.12 107 ASP A C 1
ATOM 859 O O . ASP A 1 107 ? 2.709 -3.262 1.295 1.00 97.12 107 ASP A O 1
ATOM 863 N N . THR A 1 108 ? 3.636 -1.446 0.348 1.00 97.12 108 THR A N 1
ATOM 864 C CA . THR A 1 108 ? 3.161 -0.498 1.360 1.00 97.12 108 THR A CA 1
ATOM 865 C C . THR A 1 108 ? 1.633 -0.500 1.431 1.00 97.12 108 THR A C 1
ATOM 867 O O . THR A 1 108 ? 1.073 -0.471 2.523 1.00 97.12 108 THR A O 1
ATOM 870 N N . GLY A 1 109 ? 0.942 -0.594 0.290 1.00 97.50 109 GLY A N 1
ATOM 871 C CA . GLY A 1 109 ? -0.517 -0.685 0.243 1.00 97.50 109 GLY A CA 1
ATOM 872 C C . GLY A 1 109 ? -1.055 -1.989 0.841 1.00 97.50 109 GLY A C 1
ATOM 873 O O . GLY A 1 109 ? -2.028 -1.950 1.594 1.00 97.50 109 GLY A O 1
ATOM 874 N N . VAL A 1 110 ? -0.407 -3.128 0.560 1.00 98.19 110 VAL A N 1
ATOM 875 C CA . VAL A 1 110 ? -0.766 -4.442 1.133 1.00 98.19 110 VAL A CA 1
ATOM 876 C C . VAL A 1 110 ? -0.569 -4.438 2.651 1.00 98.19 110 VAL A C 1
ATOM 878 O O . VAL A 1 110 ? -1.482 -4.805 3.392 1.00 98.19 110 VAL A O 1
ATOM 881 N N . LEU A 1 111 ? 0.583 -3.945 3.116 1.00 98.56 111 LEU A N 1
ATOM 882 C CA . LEU A 1 111 ? 0.900 -3.792 4.536 1.00 98.56 111 LEU A CA 1
ATOM 883 C C . LEU A 1 111 ? -0.092 -2.875 5.248 1.00 98.56 111 LEU A C 1
ATOM 885 O O . LEU A 1 111 ? -0.655 -3.255 6.272 1.00 98.56 111 LEU A O 1
ATOM 889 N N . PHE A 1 112 ? -0.325 -1.679 4.705 1.00 98.56 112 PHE A N 1
ATOM 890 C CA . PHE A 1 112 ? -1.212 -0.697 5.322 1.00 98.56 112 PHE A CA 1
ATOM 891 C C . PHE A 1 112 ? -2.622 -1.254 5.477 1.00 98.56 112 PHE A C 1
ATOM 893 O O . PHE A 1 112 ? -3.175 -1.243 6.576 1.00 98.56 112 PHE A O 1
ATOM 900 N N . ARG A 1 113 ? -3.179 -1.800 4.393 1.00 98.38 113 ARG A N 1
ATOM 901 C CA . ARG A 1 113 ? -4.509 -2.399 4.409 1.00 98.38 113 ARG A CA 1
ATOM 902 C C . ARG A 1 113 ? -4.587 -3.543 5.415 1.00 98.38 113 ARG A C 1
ATOM 904 O O . ARG A 1 113 ? -5.495 -3.558 6.243 1.00 98.38 113 ARG A O 1
ATOM 911 N N . GLY A 1 114 ? -3.655 -4.493 5.333 1.00 98.50 114 GLY A N 1
ATOM 912 C CA . GLY A 1 114 ? -3.660 -5.700 6.156 1.00 98.50 114 GLY A CA 1
ATOM 913 C C . GLY A 1 114 ? -3.576 -5.391 7.646 1.00 98.50 114 GLY A C 1
ATOM 914 O O . GLY A 1 114 ? -4.389 -5.879 8.431 1.00 98.50 114 GLY A O 1
ATOM 915 N N . LEU A 1 115 ? -2.648 -4.513 8.032 1.00 98.69 115 LEU A N 1
ATOM 916 C CA . LEU A 1 115 ? -2.455 -4.120 9.426 1.00 98.69 115 LEU A CA 1
ATOM 917 C C . LEU A 1 115 ? -3.630 -3.293 9.966 1.00 98.69 115 LEU A C 1
ATOM 919 O O . LEU A 1 115 ? -4.028 -3.508 11.108 1.00 98.69 115 LEU A O 1
ATOM 923 N N . MET A 1 116 ? -4.209 -2.382 9.173 1.00 98.56 116 MET A N 1
ATOM 924 C CA . MET A 1 116 ? -5.381 -1.601 9.596 1.00 98.56 116 MET A CA 1
ATOM 925 C C . MET A 1 116 ? -6.620 -2.484 9.786 1.00 98.56 116 MET A C 1
ATOM 927 O O . MET A 1 116 ? -7.295 -2.382 10.811 1.00 98.56 116 MET A O 1
ATOM 931 N N . ALA A 1 117 ? -6.895 -3.383 8.835 1.00 98.44 117 ALA A N 1
ATOM 932 C CA . ALA A 1 117 ? -8.032 -4.297 8.923 1.00 98.44 117 ALA A CA 1
ATOM 933 C C . ALA A 1 117 ? -7.896 -5.260 10.115 1.00 98.44 117 ALA A C 1
ATOM 935 O O . ALA A 1 117 ? -8.864 -5.462 10.847 1.00 98.44 117 ALA A O 1
ATOM 936 N N . THR A 1 118 ? -6.683 -5.760 10.380 1.00 98.38 118 THR A N 1
ATOM 937 C CA . THR A 1 118 ? -6.379 -6.610 11.548 1.00 98.38 118 THR A CA 1
ATOM 938 C C . THR A 1 118 ? -6.596 -5.878 12.879 1.00 98.38 118 THR A C 1
ATOM 940 O O . THR A 1 118 ? -7.011 -6.487 13.861 1.00 98.38 118 THR A O 1
ATOM 943 N N . GLN A 1 119 ? -6.376 -4.559 12.916 1.00 97.81 119 GLN A N 1
ATOM 944 C CA . GLN A 1 119 ? -6.666 -3.707 14.079 1.00 97.81 119 GLN A CA 1
ATOM 945 C C . GLN A 1 119 ? -8.164 -3.381 14.244 1.00 97.81 119 GLN A C 1
ATOM 947 O O . GLN A 1 119 ? -8.533 -2.683 15.186 1.00 97.81 119 GLN A O 1
ATOM 952 N N . GLY A 1 120 ? -9.035 -3.861 13.349 1.00 97.12 120 GLY A N 1
ATOM 953 C CA . GLY A 1 120 ? -10.476 -3.606 13.396 1.00 97.12 120 GLY A CA 1
ATOM 954 C C . GLY A 1 120 ? -10.919 -2.328 12.679 1.00 97.12 120 GLY A C 1
ATOM 955 O O . GLY A 1 120 ? -12.072 -1.924 12.823 1.00 97.12 120 GLY A O 1
ATOM 956 N N . HIS A 1 121 ? -10.047 -1.697 11.886 1.00 97.81 121 HIS A N 1
ATOM 957 C CA . HIS A 1 121 ? -10.395 -0.529 11.077 1.00 97.81 121 HIS A CA 1
ATOM 958 C C . HIS A 1 121 ? -10.694 -0.948 9.630 1.00 97.81 121 HIS A C 1
ATOM 960 O O . HIS A 1 121 ? -9.769 -1.342 8.908 1.00 97.81 121 HIS A O 1
ATOM 966 N N . PRO A 1 122 ? -11.954 -0.856 9.157 1.00 98.06 122 PRO A N 1
ATOM 967 C CA . PRO A 1 122 ? -12.297 -1.284 7.808 1.00 98.06 122 PRO A CA 1
ATOM 968 C C . PRO A 1 122 ? -11.498 -0.483 6.782 1.00 98.06 122 PRO A C 1
ATOM 970 O O . PRO A 1 122 ? -11.598 0.746 6.734 1.00 98.06 122 PRO A O 1
ATOM 973 N N . THR A 1 123 ? -10.695 -1.183 5.979 1.00 98.56 123 THR A N 1
ATOM 974 C CA . THR A 1 123 ? -9.751 -0.552 5.054 1.00 98.56 123 THR A CA 1
ATOM 975 C C . THR A 1 123 ? -9.742 -1.269 3.710 1.00 98.56 123 THR A C 1
ATOM 977 O O . THR A 1 123 ? -9.487 -2.475 3.635 1.00 98.56 123 THR A O 1
ATOM 980 N N . ALA A 1 124 ? -10.011 -0.519 2.643 1.00 98.62 124 ALA A N 1
ATOM 981 C CA . ALA A 1 124 ? -9.891 -0.996 1.272 1.00 98.62 124 ALA A CA 1
ATOM 982 C C . ALA A 1 124 ? -8.483 -0.754 0.731 1.00 98.62 124 ALA A C 1
ATOM 984 O O . ALA A 1 124 ? -7.869 0.284 0.996 1.00 98.62 124 ALA A O 1
ATOM 985 N N . TYR A 1 125 ? -8.017 -1.691 -0.084 1.00 98.62 125 TYR A N 1
ATOM 986 C CA . TYR A 1 125 ? -6.914 -1.491 -1.006 1.00 98.62 125 TYR A CA 1
ATOM 987 C C . TYR A 1 125 ? -7.410 -0.674 -2.206 1.00 98.62 125 TYR A C 1
ATOM 989 O O . TYR A 1 125 ? -8.420 -1.039 -2.805 1.00 98.62 125 TYR A O 1
ATOM 997 N N . VAL A 1 126 ? -6.729 0.415 -2.569 1.00 98.50 126 VAL A N 1
ATOM 998 C CA . VAL A 1 126 ? -7.149 1.317 -3.656 1.00 98.50 126 VAL A CA 1
ATOM 999 C C . VAL A 1 126 ? -6.058 1.396 -4.716 1.00 98.50 126 VAL A C 1
ATOM 1001 O O . VAL A 1 126 ? -5.002 1.980 -4.476 1.00 98.50 126 VAL A O 1
ATOM 1004 N N . GLU A 1 127 ? -6.328 0.870 -5.911 1.00 98.44 127 GLU A N 1
ATOM 1005 C CA . GLU A 1 127 ? -5.437 1.042 -7.061 1.00 98.44 127 GLU A CA 1
ATOM 1006 C C . GLU A 1 127 ? -5.861 2.255 -7.889 1.00 98.44 127 GLU A C 1
ATOM 1008 O O . GLU A 1 127 ? -7.037 2.436 -8.237 1.00 98.44 127 GLU A O 1
ATOM 1013 N N . THR A 1 128 ? -4.877 3.064 -8.266 1.00 98.31 128 THR A N 1
ATOM 1014 C CA . THR A 1 128 ? -5.075 4.255 -9.087 1.00 98.31 128 THR A CA 1
ATOM 1015 C C . THR A 1 128 ? -4.157 4.260 -10.294 1.00 98.31 128 THR A C 1
ATOM 1017 O O . THR A 1 128 ? -3.040 3.752 -10.243 1.00 98.31 128 THR A O 1
ATOM 1020 N N . PHE A 1 129 ? -4.605 4.892 -11.375 1.00 98.12 129 PHE A N 1
ATOM 1021 C CA . PHE A 1 129 ? -3.759 5.197 -12.523 1.00 98.12 129 PHE A CA 1
ATOM 1022 C C . PHE A 1 129 ? -3.545 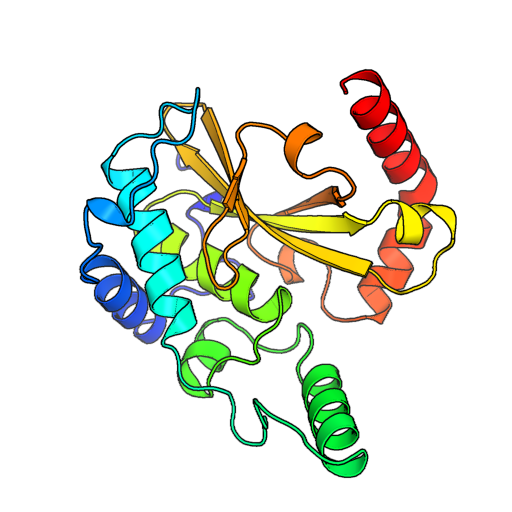6.699 -12.613 1.00 98.12 129 PHE A C 1
ATOM 1024 O O . PHE A 1 129 ? -4.496 7.475 -12.519 1.00 98.12 129 PHE A O 1
ATOM 1031 N N . HIS A 1 130 ? -2.298 7.103 -12.829 1.00 97.75 130 HIS A N 1
ATOM 1032 C CA . HIS A 1 130 ? -1.982 8.492 -13.120 1.00 97.75 130 HIS A CA 1
ATOM 1033 C C . HIS A 1 130 ? -2.606 8.894 -14.464 1.00 97.75 130 HIS A C 1
ATOM 1035 O O . HIS A 1 130 ? -2.571 8.119 -15.425 1.00 97.75 130 HIS A O 1
ATOM 1041 N N . GLU A 1 131 ? -3.134 10.114 -14.580 1.00 96.81 131 GLU A N 1
ATOM 1042 C CA . GLU A 1 131 ? -3.818 10.559 -15.801 1.00 96.81 131 GLU A CA 1
ATOM 1043 C C . GLU A 1 131 ? -2.949 10.438 -17.061 1.00 96.81 131 GLU A C 1
ATOM 1045 O O . GLU A 1 131 ? -3.418 9.971 -18.095 1.00 96.81 131 GLU A O 1
ATOM 1050 N N . GLY A 1 132 ? -1.658 10.775 -16.963 1.00 95.88 132 GLY A N 1
ATOM 1051 C CA . GLY A 1 132 ? -0.711 10.645 -18.072 1.00 95.88 132 GLY A CA 1
ATOM 1052 C C . GLY A 1 132 ? -0.571 9.200 -18.554 1.00 95.88 132 GLY A C 1
ATOM 1053 O O . GLY A 1 132 ? -0.486 8.957 -19.756 1.00 95.88 132 GLY A O 1
ATOM 1054 N N . TYR A 1 133 ? -0.640 8.227 -17.640 1.00 96.62 133 TYR A N 1
ATOM 1055 C CA . TYR A 1 133 ? -0.656 6.817 -18.008 1.00 96.62 133 TYR A CA 1
ATOM 1056 C C . TYR A 1 133 ? -1.992 6.431 -18.650 1.00 96.62 133 TYR A C 1
ATOM 1058 O O . TYR A 1 133 ? -1.995 5.703 -19.638 1.00 96.62 133 TYR A O 1
ATOM 1066 N N . ILE A 1 134 ? -3.126 6.962 -18.181 1.00 95.19 134 ILE A N 1
ATOM 1067 C CA . ILE A 1 134 ? -4.432 6.775 -18.839 1.00 95.19 134 ILE A CA 1
ATOM 1068 C C . ILE A 1 134 ? -4.380 7.298 -20.282 1.00 95.19 134 ILE A C 1
ATOM 1070 O O . ILE A 1 134 ? -4.685 6.534 -21.192 1.00 95.19 134 ILE A O 1
ATOM 1074 N N . ILE A 1 135 ? -3.917 8.531 -20.502 1.00 93.31 135 ILE A N 1
ATOM 1075 C CA . ILE A 1 135 ? -3.921 9.204 -21.813 1.00 93.31 135 ILE A CA 1
ATOM 1076 C C . ILE A 1 135 ? -2.896 8.575 -22.767 1.00 93.31 135 ILE A C 1
ATOM 1078 O O . ILE A 1 135 ? -3.248 8.099 -23.842 1.00 93.31 135 ILE A O 1
ATOM 1082 N N . ASN A 1 136 ? -1.627 8.525 -22.362 1.00 92.69 136 ASN A N 1
ATOM 1083 C CA . ASN A 1 136 ? -0.519 8.208 -23.269 1.00 92.69 136 ASN A CA 1
ATOM 1084 C C . ASN A 1 136 ? -0.084 6.741 -23.200 1.00 92.69 136 ASN A C 1
ATOM 1086 O O . ASN A 1 136 ? 0.697 6.274 -24.026 1.00 92.69 136 ASN A O 1
ATOM 1090 N N . GLY A 1 137 ? -0.513 6.003 -22.172 1.00 87.44 137 GLY A N 1
ATOM 1091 C CA . GLY A 1 137 ? -0.041 4.642 -21.905 1.00 87.44 137 GLY A CA 1
ATOM 1092 C C . GLY A 1 137 ? 1.420 4.551 -21.471 1.00 87.44 137 GLY A C 1
ATOM 1093 O O . GLY A 1 137 ? 1.881 3.446 -21.193 1.00 87.44 137 GLY A O 1
ATOM 1094 N N . LYS A 1 138 ? 2.141 5.677 -21.393 1.00 84.56 138 LYS A N 1
ATOM 1095 C CA . LYS A 1 138 ? 3.520 5.783 -20.910 1.00 84.56 138 LYS A CA 1
ATOM 1096 C C . LYS A 1 138 ? 3.777 7.155 -20.253 1.00 84.56 138 LYS A C 1
ATOM 1098 O O . LYS A 1 138 ? 3.166 8.136 -20.675 1.00 84.56 138 LYS A O 1
ATOM 1103 N N . PRO A 1 139 ? 4.707 7.234 -19.282 1.00 87.31 139 PRO A N 1
ATOM 1104 C CA . PRO A 1 139 ? 5.339 6.096 -18.604 1.00 87.31 139 PRO A CA 1
ATOM 1105 C C . PRO A 1 139 ? 4.313 5.283 -17.794 1.00 87.31 139 PRO A C 1
ATOM 1107 O O . PRO A 1 139 ? 3.217 5.768 -17.513 1.00 87.31 139 PRO A O 1
ATOM 1110 N N . PHE A 1 140 ? 4.648 4.032 -17.458 1.00 89.62 140 PHE A N 1
ATOM 1111 C CA . PHE A 1 140 ? 3.868 3.255 -16.489 1.00 89.62 140 PHE A CA 1
ATOM 1112 C C . PHE A 1 140 ? 3.812 4.046 -15.178 1.00 89.62 140 PHE A C 1
ATOM 1114 O O . PHE A 1 140 ? 4.858 4.362 -14.612 1.00 89.62 140 PHE A O 1
ATOM 1121 N N . SER A 1 141 ? 2.609 4.407 -14.735 1.00 93.62 141 SER A N 1
ATOM 1122 C CA . SER A 1 141 ? 2.428 5.217 -13.533 1.00 93.62 141 SER A CA 1
ATOM 1123 C C . SER A 1 141 ? 1.105 4.872 -12.858 1.00 93.62 141 SER A C 1
ATOM 1125 O O . SER A 1 141 ? 0.018 5.237 -13.323 1.00 93.62 141 SER A O 1
ATOM 1127 N N . THR A 1 142 ? 1.220 4.109 -11.776 1.00 95.69 142 THR A N 1
ATOM 1128 C CA . THR A 1 142 ? 0.121 3.710 -10.897 1.00 95.69 142 THR A CA 1
ATOM 1129 C C . THR A 1 142 ? 0.517 3.978 -9.453 1.00 95.69 142 THR A C 1
ATOM 1131 O O . THR A 1 142 ? 1.706 4.089 -9.143 1.00 95.69 142 THR A O 1
ATOM 1134 N N . HIS A 1 143 ? -0.475 4.112 -8.576 1.00 97.06 143 HIS A N 1
ATOM 1135 C CA . HIS A 1 143 ? -0.236 4.271 -7.145 1.00 97.06 143 HIS A CA 1
ATOM 1136 C C . HIS A 1 143 ? -1.271 3.520 -6.326 1.00 97.06 143 HIS A C 1
ATOM 1138 O O . HIS A 1 143 ? -2.446 3.447 -6.699 1.00 97.06 143 HIS A O 1
ATOM 1144 N N . ALA A 1 144 ? -0.818 3.001 -5.193 1.00 97.44 144 ALA A N 1
ATOM 1145 C CA . ALA A 1 144 ? -1.641 2.303 -4.228 1.00 97.44 144 ALA A CA 1
ATOM 1146 C C . ALA A 1 144 ? -1.929 3.204 -3.028 1.00 97.44 144 ALA A C 1
ATOM 1148 O O . ALA A 1 144 ? -1.006 3.684 -2.368 1.00 97.44 144 ALA A O 1
ATOM 1149 N N . PHE A 1 145 ? -3.205 3.377 -2.713 1.00 98.19 145 PHE A N 1
ATOM 1150 C CA . PHE A 1 145 ? -3.661 4.026 -1.489 1.00 98.19 145 PHE A CA 1
ATOM 1151 C C . PHE A 1 145 ? -4.416 3.018 -0.613 1.00 98.19 145 PHE A C 1
ATOM 1153 O O . PHE A 1 145 ? -4.783 1.929 -1.059 1.00 98.19 145 PHE A O 1
ATOM 1160 N N . GLY A 1 146 ? -4.681 3.397 0.634 1.00 98.12 146 GLY A N 1
ATOM 1161 C CA . GLY A 1 146 ? -5.701 2.751 1.457 1.00 98.12 146 GLY A CA 1
ATOM 1162 C C . GLY A 1 146 ? -6.898 3.676 1.645 1.00 98.12 146 GLY A C 1
ATOM 1163 O O . GLY A 1 146 ? -6.706 4.865 1.885 1.00 98.12 146 GLY A O 1
ATOM 1164 N N . ARG A 1 147 ? -8.128 3.163 1.573 1.00 98.31 147 ARG A N 1
ATOM 1165 C CA . ARG A 1 147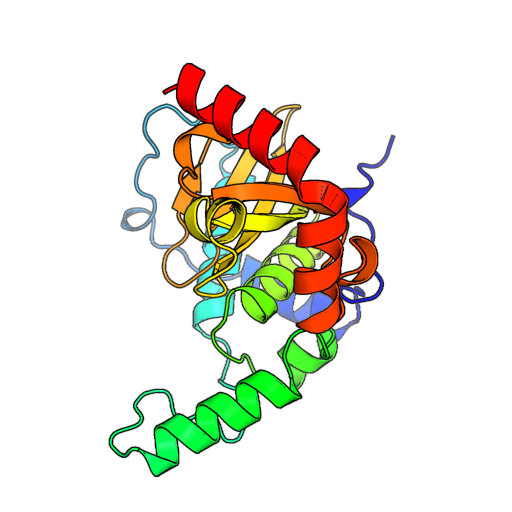 ? -9.323 3.916 1.990 1.00 98.31 147 ARG A CA 1
ATOM 1166 C C . ARG A 1 147 ? -9.814 3.378 3.323 1.00 98.31 147 ARG A C 1
ATOM 1168 O O . ARG A 1 147 ? -10.213 2.222 3.395 1.00 98.31 147 ARG A O 1
ATOM 1175 N N . VAL A 1 148 ? -9.788 4.212 4.356 1.00 98.12 148 VAL A N 1
ATOM 1176 C CA . VAL A 1 148 ? -10.206 3.851 5.718 1.00 98.12 148 VAL A CA 1
ATOM 1177 C C . VAL A 1 148 ? -11.612 4.381 5.963 1.00 98.12 148 VAL A C 1
ATOM 1179 O O . VAL A 1 148 ? -11.873 5.557 5.706 1.00 98.12 148 VAL A O 1
ATOM 1182 N N . PHE A 1 149 ? -12.510 3.527 6.453 1.00 96.94 149 PHE A N 1
ATOM 1183 C CA . PHE A 1 149 ? -13.910 3.864 6.716 1.00 96.94 149 PHE A CA 1
ATOM 1184 C C . PHE A 1 149 ? -14.177 4.016 8.216 1.00 96.94 149 PHE A C 1
ATOM 1186 O O . PHE A 1 149 ? -13.755 3.179 9.012 1.00 96.94 149 PHE A O 1
ATOM 1193 N N . PHE A 1 150 ? -14.924 5.052 8.592 1.00 94.38 150 PHE A N 1
ATOM 1194 C CA . PHE A 1 150 ? -15.314 5.349 9.974 1.00 94.38 150 PHE A CA 1
ATOM 1195 C C . PHE A 1 150 ? -16.614 6.164 9.977 1.00 94.38 150 PHE A C 1
ATOM 1197 O O . PHE A 1 150 ? -16.767 7.061 9.156 1.00 94.38 150 PHE A O 1
ATOM 1204 N N . ASP A 1 151 ? -17.566 5.856 10.861 1.00 91.25 151 ASP A N 1
ATOM 1205 C CA . ASP A 1 151 ? -18.813 6.624 11.062 1.00 91.25 151 ASP A CA 1
ATOM 1206 C C . ASP A 1 151 ? -19.562 7.035 9.773 1.00 91.25 151 ASP A C 1
ATOM 1208 O O . ASP A 1 151 ? -20.041 8.160 9.630 1.00 91.25 151 ASP A O 1
ATOM 1212 N N . GLY A 1 152 ? -19.627 6.134 8.785 1.00 91.44 152 GLY A N 1
ATOM 1213 C CA . GLY A 1 152 ? -20.268 6.398 7.486 1.00 91.44 152 GLY A CA 1
ATOM 1214 C C . GLY A 1 152 ? -19.488 7.338 6.552 1.00 91.44 152 GLY A C 1
ATOM 1215 O O . GLY A 1 152 ? -19.973 7.670 5.472 1.00 91.44 152 GLY A O 1
ATOM 1216 N N . LYS A 1 153 ? -18.281 7.748 6.942 1.00 93.25 153 LYS A N 1
ATOM 1217 C CA . LYS A 1 153 ? -17.322 8.537 6.164 1.00 93.25 153 LYS A CA 1
ATOM 1218 C C . LYS A 1 153 ? -16.120 7.675 5.770 1.00 93.25 153 LYS A C 1
ATOM 1220 O O . LYS A 1 153 ? -15.953 6.542 6.225 1.00 93.25 153 LYS A O 1
ATOM 1225 N N . SER A 1 154 ? -15.266 8.224 4.912 1.00 95.69 154 SER A N 1
ATOM 1226 C CA . SER A 1 154 ? -13.989 7.608 4.566 1.00 95.69 154 SER A CA 1
ATOM 1227 C C . SER A 1 154 ? -12.920 8.651 4.288 1.00 95.69 154 SER A C 1
ATOM 1229 O O . SER A 1 154 ? -13.245 9.740 3.819 1.00 95.69 154 SER A O 1
ATOM 1231 N N . VAL A 1 155 ? -11.659 8.277 4.479 1.00 96.56 155 VAL A N 1
ATOM 1232 C CA . VAL A 1 155 ? -10.498 9.034 3.992 1.00 96.56 155 VAL A CA 1
ATOM 1233 C C . VAL A 1 155 ? -9.609 8.145 3.141 1.00 96.56 155 VAL A C 1
ATOM 1235 O O . VAL A 1 155 ? -9.538 6.934 3.357 1.00 96.56 155 VAL A O 1
ATOM 1238 N N . ILE A 1 156 ? -8.914 8.754 2.188 1.00 97.12 156 ILE A N 1
ATOM 1239 C CA . ILE A 1 156 ? -7.881 8.104 1.385 1.00 97.12 156 ILE A CA 1
ATOM 1240 C C . ILE A 1 156 ? -6.537 8.420 2.032 1.00 97.12 156 ILE A C 1
ATOM 1242 O O . ILE A 1 156 ? -6.260 9.563 2.385 1.00 97.12 156 ILE A O 1
ATOM 1246 N N . VAL A 1 157 ? -5.699 7.410 2.196 1.00 96.69 157 VAL A N 1
ATOM 1247 C CA . VAL A 1 157 ? -4.395 7.509 2.842 1.00 96.69 157 VAL A CA 1
ATOM 1248 C C . VAL A 1 157 ? -3.334 7.081 1.844 1.00 96.69 157 VAL A C 1
ATOM 1250 O O . VAL A 1 157 ? -3.407 5.980 1.298 1.00 96.69 157 VAL A O 1
ATOM 1253 N N . ASN A 1 158 ? -2.332 7.932 1.626 1.00 95.94 158 ASN A N 1
ATOM 1254 C CA . ASN A 1 158 ? -1.058 7.494 1.068 1.00 95.94 158 ASN A CA 1
ATOM 1255 C C . ASN A 1 158 ? -0.171 7.017 2.228 1.00 95.94 158 ASN A C 1
ATOM 1257 O O . ASN A 1 158 ? 0.220 7.857 3.042 1.00 95.94 158 ASN A O 1
ATOM 1261 N N . PRO A 1 159 ? 0.120 5.710 2.347 1.00 94.12 159 PRO A N 1
ATOM 1262 C CA . PRO A 1 159 ? 0.854 5.183 3.491 1.00 94.12 159 PRO A CA 1
ATOM 1263 C C . PRO A 1 159 ? 2.382 5.316 3.386 1.00 94.12 159 PRO A C 1
ATOM 1265 O O . PRO A 1 159 ? 3.081 4.974 4.339 1.00 94.12 159 PRO A O 1
ATOM 1268 N N . GLU A 1 160 ? 2.925 5.790 2.263 1.00 88.62 160 GLU A N 1
ATOM 1269 C CA . GLU A 1 160 ? 4.375 5.887 2.064 1.00 88.62 160 GLU A CA 1
ATOM 1270 C C . GLU A 1 160 ? 5.020 6.999 2.908 1.00 88.62 160 GLU A C 1
ATOM 1272 O O . GLU A 1 160 ? 4.546 8.132 2.911 1.00 88.62 160 GLU A O 1
ATOM 1277 N N . PHE A 1 161 ? 6.148 6.678 3.561 1.00 69.88 161 PHE A N 1
ATOM 1278 C CA . PHE A 1 161 ? 7.050 7.554 4.336 1.00 69.88 161 PHE A CA 1
ATOM 1279 C C . PHE A 1 161 ? 6.390 8.441 5.406 1.00 69.88 161 PHE A C 1
ATOM 1281 O O . PHE A 1 161 ? 6.595 8.230 6.602 1.00 69.88 161 PHE A O 1
ATOM 1288 N N . LYS A 1 162 ? 5.624 9.447 4.979 1.00 79.69 162 LYS A N 1
ATOM 1289 C CA . LYS A 1 162 ? 4.838 10.354 5.810 1.00 79.69 162 LYS A CA 1
ATOM 1290 C C . LYS A 1 162 ? 3.384 10.270 5.344 1.00 79.69 162 LYS A C 1
ATOM 1292 O O . LYS A 1 162 ? 3.105 10.691 4.222 1.00 79.69 162 LYS A O 1
ATOM 1297 N N . PRO A 1 163 ? 2.458 9.775 6.184 1.00 85.25 163 PRO A N 1
ATOM 1298 C CA . PRO A 1 163 ? 1.083 9.588 5.760 1.00 85.25 163 PRO A CA 1
ATOM 1299 C C . PRO A 1 163 ? 0.465 10.909 5.313 1.00 85.25 163 PRO A C 1
ATOM 1301 O O . PRO A 1 163 ? 0.485 11.895 6.055 1.00 85.25 163 PRO A O 1
ATOM 1304 N N . ILE A 1 164 ? -0.111 10.908 4.113 1.00 90.44 164 ILE A N 1
ATOM 1305 C CA . ILE A 1 164 ? -0.950 12.002 3.621 1.00 90.44 164 ILE A CA 1
ATOM 1306 C C . ILE A 1 164 ? -2.383 11.492 3.597 1.00 90.44 164 ILE A C 1
ATOM 1308 O O . ILE A 1 164 ? -2.650 10.422 3.051 1.00 90.44 164 ILE A O 1
ATOM 1312 N N . ILE A 1 165 ? -3.287 12.250 4.212 1.00 92.19 165 ILE A N 1
ATOM 1313 C CA . ILE A 1 165 ? -4.697 11.896 4.328 1.00 92.19 165 ILE A CA 1
ATOM 1314 C C . ILE A 1 165 ? -5.524 12.880 3.504 1.00 92.19 165 ILE A C 1
ATOM 1316 O O . ILE A 1 165 ? -5.396 14.096 3.653 1.00 92.19 165 ILE A O 1
ATOM 1320 N N . PHE A 1 166 ? -6.382 12.337 2.651 1.00 93.12 166 PHE A N 1
ATOM 1321 C CA . PHE A 1 166 ? -7.253 13.063 1.742 1.00 93.12 166 PHE A CA 1
ATOM 1322 C C . PHE A 1 166 ? -8.714 12.749 2.083 1.00 93.12 166 PHE A C 1
ATOM 1324 O O . PHE A 1 166 ? -9.075 11.597 2.317 1.00 93.12 166 PHE A O 1
ATOM 1331 N N . ASP A 1 167 ? -9.572 13.765 2.093 1.00 91.69 167 ASP A N 1
ATOM 1332 C CA . ASP A 1 167 ? -11.017 13.623 2.346 1.00 91.69 167 ASP A CA 1
ATOM 1333 C C . ASP A 1 167 ? -11.839 13.340 1.083 1.00 91.69 167 ASP A C 1
ATOM 1335 O O . ASP A 1 167 ? -13.048 13.130 1.159 1.00 91.69 167 ASP A O 1
ATOM 1339 N N . SER A 1 168 ? -11.208 13.368 -0.089 1.00 92.25 168 SER A N 1
ATOM 1340 C CA . SER A 1 168 ? -11.896 13.264 -1.370 1.00 92.25 168 SER A CA 1
ATOM 1341 C C . SER A 1 168 ? -10.964 12.776 -2.473 1.00 92.25 168 SER A C 1
ATOM 1343 O O . SER A 1 168 ? -9.750 12.980 -2.435 1.00 92.25 168 SER A O 1
ATOM 1345 N N . GLU A 1 169 ? -11.559 12.160 -3.494 1.00 93.50 169 GLU A N 1
ATOM 1346 C CA . GLU A 1 169 ? -10.847 11.683 -4.687 1.00 93.50 169 GLU A CA 1
ATOM 1347 C C . GLU A 1 169 ? -10.256 12.835 -5.511 1.00 93.50 169 GLU A C 1
ATOM 1349 O O . GLU A 1 169 ? -9.244 12.671 -6.181 1.00 93.50 169 GLU A O 1
ATOM 1354 N N . VAL A 1 170 ? -10.852 14.027 -5.426 1.00 94.12 170 VAL A N 1
ATOM 1355 C CA . VAL A 1 170 ? -10.357 15.224 -6.117 1.00 94.12 170 VAL A CA 1
ATOM 1356 C C . VAL A 1 170 ? -8.960 15.606 -5.623 1.00 94.12 170 VAL A C 1
ATOM 1358 O O . VAL A 1 170 ? -8.093 15.950 -6.422 1.00 94.12 170 VAL A O 1
ATOM 1361 N N . LYS A 1 171 ? -8.698 15.476 -4.317 1.00 94.00 171 LYS A N 1
ATOM 1362 C CA . LYS A 1 171 ? -7.409 15.860 -3.723 1.00 94.00 171 LYS A CA 1
ATOM 1363 C C . LYS A 1 171 ? -6.258 14.895 -4.020 1.00 94.00 171 LYS A C 1
ATOM 1365 O O . LYS A 1 171 ? -5.118 15.245 -3.730 1.00 94.00 171 LYS A O 1
ATOM 1370 N N . ILE A 1 172 ? -6.529 13.713 -4.581 1.00 94.94 172 ILE A N 1
ATOM 1371 C CA . ILE A 1 172 ? -5.479 12.783 -5.034 1.00 94.94 172 ILE A CA 1
ATOM 1372 C C . ILE A 1 172 ? -5.164 12.920 -6.529 1.00 94.94 172 ILE A C 1
ATOM 1374 O O . ILE A 1 172 ? -4.303 12.200 -7.033 1.00 94.94 172 ILE A O 1
ATOM 1378 N N . PHE A 1 173 ? -5.817 13.839 -7.249 1.00 95.19 173 PHE A N 1
ATOM 1379 C CA . PHE A 1 173 ? -5.448 14.163 -8.626 1.00 95.19 173 PHE A CA 1
ATOM 1380 C C . PHE A 1 173 ? -3.949 14.531 -8.701 1.00 95.19 173 PHE A C 1
ATOM 1382 O O . PHE A 1 173 ? -3.472 15.267 -7.833 1.00 95.19 173 PHE A O 1
ATOM 1389 N N . PRO A 1 174 ? -3.174 14.027 -9.685 1.00 96.50 174 PRO A N 1
ATOM 1390 C CA . PRO A 1 174 ? -3.570 13.403 -10.961 1.00 96.50 174 PRO A CA 1
ATOM 1391 C C . PRO A 1 174 ? -3.849 11.886 -10.942 1.00 96.50 174 PRO A C 1
ATOM 1393 O O . PRO A 1 174 ? -3.923 11.260 -12.005 1.00 96.50 174 PRO A O 1
ATOM 1396 N N . TYR A 1 175 ? -4.004 11.261 -9.772 1.00 97.69 175 TYR A N 1
ATOM 1397 C CA . TYR A 1 175 ? -4.359 9.844 -9.666 1.00 97.69 175 TYR A CA 1
ATOM 1398 C C . TYR A 1 175 ? -5.871 9.621 -9.754 1.00 97.69 175 TYR A C 1
ATOM 1400 O O . TYR A 1 175 ? -6.652 10.210 -9.012 1.00 97.69 175 TYR A O 1
ATOM 1408 N N . ILE A 1 176 ? -6.287 8.723 -10.648 1.00 98.00 176 ILE A N 1
ATOM 1409 C CA . ILE A 1 176 ? -7.689 8.350 -10.852 1.00 98.00 176 ILE A CA 1
ATOM 1410 C C . ILE A 1 176 ? -7.922 6.953 -10.288 1.00 98.00 176 ILE A C 1
ATOM 1412 O O . ILE A 1 176 ? -7.261 5.998 -10.706 1.00 98.00 176 ILE A O 1
ATOM 1416 N N . ILE A 1 177 ? -8.890 6.814 -9.377 1.00 98.00 177 ILE A N 1
ATOM 1417 C CA . ILE A 1 177 ? -9.244 5.515 -8.792 1.00 98.00 177 ILE A CA 1
ATOM 1418 C C . ILE A 1 177 ? -9.749 4.570 -9.877 1.00 98.00 177 ILE A C 1
ATOM 1420 O O . ILE A 1 177 ? -10.809 4.776 -10.485 1.00 98.00 177 ILE A O 1
ATOM 1424 N N . PHE A 1 178 ? -8.999 3.491 -10.088 1.00 97.94 178 PHE A N 1
ATOM 1425 C CA . PHE A 1 178 ? -9.380 2.414 -10.983 1.00 97.94 178 PHE A CA 1
ATOM 1426 C C . PHE A 1 178 ? -10.377 1.490 -10.280 1.00 97.94 178 PHE A C 1
ATOM 1428 O O . PHE A 1 178 ? -11.546 1.429 -10.692 1.00 97.94 178 PHE A O 1
ATOM 1435 N N . ARG A 1 179 ? -9.929 0.828 -9.206 1.00 97.94 179 ARG A N 1
ATOM 1436 C CA . ARG A 1 179 ? -10.703 -0.154 -8.440 1.00 97.94 179 ARG A CA 1
ATOM 1437 C C . ARG A 1 179 ? -10.273 -0.167 -6.971 1.00 97.94 179 ARG A C 1
ATOM 1439 O O . ARG A 1 179 ? -9.128 0.143 -6.653 1.00 97.94 179 ARG A O 1
ATOM 1446 N N . GLU A 1 180 ? -11.211 -0.547 -6.116 1.00 98.25 180 GLU A N 1
ATOM 1447 C CA . GLU A 1 180 ? -10.991 -0.823 -4.699 1.00 98.25 180 GLU A CA 1
ATOM 1448 C C . GLU A 1 180 ? -11.332 -2.288 -4.422 1.00 98.25 180 GLU A C 1
ATOM 1450 O O . GLU A 1 180 ? -12.197 -2.847 -5.101 1.00 98.25 180 GLU A O 1
ATOM 1455 N N . GLY A 1 181 ? -10.658 -2.896 -3.453 1.00 98.25 181 GLY A N 1
ATOM 1456 C CA . GLY A 1 181 ? -10.886 -4.285 -3.062 1.00 98.25 181 GLY A CA 1
ATOM 1457 C C . GLY A 1 181 ? -10.200 -4.635 -1.748 1.00 98.25 181 GLY A C 1
ATOM 1458 O O . GLY A 1 181 ? -9.722 -3.753 -1.025 1.00 98.25 181 GLY A O 1
ATOM 1459 N N . LEU A 1 182 ? -10.157 -5.923 -1.424 1.00 98.44 182 LEU A N 1
ATOM 1460 C CA . LEU A 1 182 ? -9.455 -6.417 -0.238 1.00 98.44 182 LEU A CA 1
ATOM 1461 C C . LEU A 1 182 ? -7.935 -6.339 -0.398 1.00 98.44 182 LEU A C 1
ATOM 1463 O O . LEU A 1 182 ? -7.234 -6.083 0.572 1.00 98.44 182 LEU A O 1
ATOM 1467 N N . ASP A 1 183 ? -7.422 -6.512 -1.609 1.00 98.50 183 ASP A N 1
ATOM 1468 C CA . ASP A 1 183 ? -6.007 -6.394 -1.951 1.00 98.50 183 ASP A CA 1
ATOM 1469 C C . ASP A 1 183 ? -5.830 -6.314 -3.473 1.00 98.50 183 ASP A C 1
ATOM 1471 O O . ASP A 1 183 ? -6.805 -6.167 -4.215 1.00 98.50 183 ASP A O 1
ATOM 1475 N N . SER A 1 184 ? -4.584 -6.366 -3.954 1.00 98.19 184 SER A N 1
ATOM 1476 C CA . SER A 1 184 ? -4.324 -6.285 -5.391 1.00 98.19 184 SER A CA 1
ATOM 1477 C C . SER A 1 184 ? -4.794 -7.522 -6.160 1.00 98.19 184 SER A C 1
ATOM 1479 O O . SER A 1 184 ? -5.204 -7.400 -7.315 1.00 98.19 184 SER A O 1
ATOM 1481 N N . TRP A 1 185 ? -4.814 -8.695 -5.525 1.00 98.31 185 TRP A N 1
ATOM 1482 C CA . TRP A 1 185 ? -5.248 -9.940 -6.159 1.00 98.31 185 TRP A CA 1
ATOM 1483 C C . TRP A 1 185 ? -6.768 -9.998 -6.298 1.00 98.31 185 TRP A C 1
ATOM 1485 O O . TRP A 1 185 ? -7.258 -10.380 -7.360 1.00 98.31 185 TRP A O 1
ATOM 1495 N N . ASP A 1 186 ? -7.499 -9.515 -5.292 1.00 98.44 186 ASP A N 1
ATOM 1496 C CA . ASP A 1 186 ? -8.958 -9.348 -5.312 1.00 98.44 186 ASP A CA 1
ATOM 1497 C C . ASP A 1 186 ? -9.421 -8.437 -6.465 1.00 98.44 186 ASP A C 1
ATOM 1499 O O . ASP A 1 186 ? -10.368 -8.741 -7.193 1.00 98.44 186 ASP A O 1
ATOM 1503 N N . ILE A 1 187 ? -8.684 -7.354 -6.736 1.00 98.12 187 ILE A N 1
ATOM 1504 C CA . ILE A 1 187 ? -8.965 -6.478 -7.886 1.00 98.12 187 ILE A CA 1
ATOM 1505 C C . ILE A 1 187 ? -8.414 -7.007 -9.220 1.00 98.12 187 ILE A C 1
ATOM 1507 O O . ILE A 1 187 ? -8.582 -6.338 -10.245 1.00 98.12 187 ILE A O 1
ATOM 1511 N N . GLY A 1 188 ? -7.818 -8.203 -9.236 1.00 97.88 188 GLY A N 1
ATOM 1512 C CA . GLY A 1 188 ? -7.327 -8.887 -10.433 1.00 97.88 188 GLY A CA 1
ATOM 1513 C C . GLY A 1 188 ? -5.980 -8.380 -10.953 1.00 97.88 188 GLY A C 1
ATOM 1514 O O . GLY A 1 188 ? -5.736 -8.458 -12.155 1.00 97.88 188 GLY A O 1
ATOM 1515 N N . ILE A 1 189 ? -5.135 -7.822 -10.082 1.00 97.94 189 ILE A N 1
ATOM 1516 C CA . ILE A 1 189 ? -3.794 -7.321 -10.404 1.00 97.94 189 ILE A CA 1
ATOM 1517 C C . ILE A 1 189 ? -2.753 -8.192 -9.704 1.00 97.94 189 ILE A C 1
ATOM 1519 O O . ILE A 1 189 ? -2.422 -7.977 -8.538 1.00 97.94 189 ILE A O 1
ATOM 1523 N N . ARG A 1 190 ? -2.193 -9.154 -10.440 1.00 97.00 190 ARG A N 1
ATOM 1524 C CA . ARG A 1 190 ? -1.105 -10.016 -9.960 1.00 97.00 190 ARG A CA 1
ATOM 1525 C C . ARG A 1 190 ? 0.238 -9.678 -10.590 1.00 97.00 190 ARG A C 1
ATOM 1527 O O . ARG A 1 190 ? 1.219 -10.321 -10.267 1.00 97.00 190 ARG A O 1
ATOM 1534 N N . GLY A 1 191 ? 0.324 -8.668 -11.455 1.00 96.38 191 GLY A N 1
ATOM 1535 C CA . GLY A 1 191 ? 1.587 -8.249 -12.061 1.00 96.38 191 GLY A CA 1
ATOM 1536 C C . GLY A 1 191 ? 1.433 -7.101 -13.056 1.00 96.38 191 GLY A C 1
ATOM 1537 O O . GLY A 1 191 ? 0.355 -6.521 -13.210 1.00 96.38 191 GLY A O 1
ATOM 1538 N N . TYR A 1 192 ? 2.523 -6.760 -13.746 1.00 95.94 192 TYR A N 1
ATOM 1539 C CA . TYR A 1 192 ? 2.532 -5.671 -14.731 1.00 95.94 192 TYR A CA 1
ATOM 1540 C C . TYR A 1 192 ? 1.590 -5.933 -15.912 1.00 95.94 192 TYR A C 1
ATOM 1542 O O . TYR A 1 192 ? 0.906 -5.017 -16.376 1.00 95.94 192 TYR A O 1
ATOM 1550 N N . GLU A 1 193 ? 1.522 -7.180 -16.386 1.00 96.44 193 GLU A N 1
ATOM 1551 C CA . GLU A 1 193 ? 0.668 -7.564 -17.514 1.00 96.44 193 GLU A CA 1
ATOM 1552 C C . GLU A 1 193 ? -0.811 -7.294 -17.227 1.00 96.44 193 GLU A C 1
ATOM 1554 O O . GLU A 1 193 ? -1.499 -6.705 -18.067 1.00 96.44 193 GLU A O 1
ATOM 1559 N N . ASP A 1 194 ? -1.275 -7.619 -16.016 1.00 97.62 194 ASP A N 1
ATOM 1560 C CA . ASP A 1 194 ? -2.639 -7.333 -15.577 1.00 97.62 194 ASP A CA 1
ATOM 1561 C C . ASP A 1 194 ? -2.933 -5.839 -15.569 1.00 97.62 194 ASP A C 1
ATOM 1563 O O . ASP A 1 194 ? -3.976 -5.425 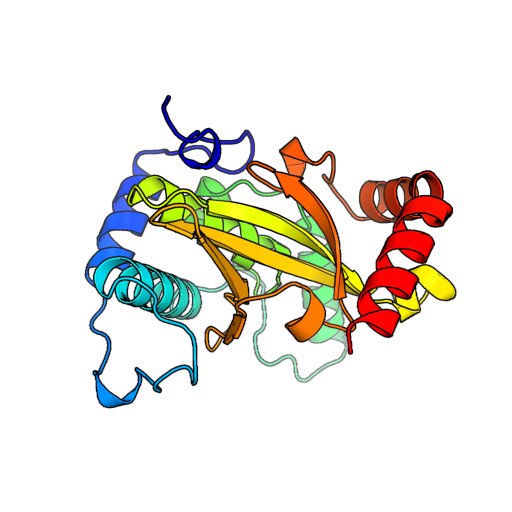-16.066 1.00 97.62 194 ASP A O 1
ATOM 1567 N N . ILE A 1 195 ? -2.013 -5.004 -15.080 1.00 96.69 195 ILE A N 1
ATOM 1568 C CA . ILE A 1 195 ? -2.206 -3.547 -15.074 1.00 96.69 195 ILE A CA 1
ATOM 1569 C C . ILE A 1 195 ? -2.347 -3.016 -16.500 1.00 96.69 195 ILE A C 1
ATOM 1571 O O . ILE A 1 195 ? -3.250 -2.227 -16.792 1.00 96.69 195 ILE A O 1
ATOM 1575 N N . HIS A 1 196 ? -1.460 -3.435 -17.405 1.00 96.75 196 HIS A N 1
ATOM 1576 C CA . HIS A 1 196 ? -1.518 -3.012 -18.801 1.00 96.75 196 HIS A CA 1
ATOM 1577 C C . HIS A 1 196 ? -2.810 -3.474 -19.479 1.00 96.75 196 HIS A C 1
ATOM 1579 O O . HIS A 1 196 ? -3.438 -2.695 -20.202 1.00 96.75 196 HIS A O 1
ATOM 1585 N N . ARG A 1 197 ? -3.217 -4.722 -19.237 1.00 97.62 197 ARG A N 1
ATOM 1586 C CA . ARG A 1 197 ? -4.454 -5.304 -19.758 1.00 97.62 197 ARG A CA 1
ATOM 1587 C C . ARG A 1 197 ? -5.683 -4.570 -19.218 1.00 97.62 197 ARG A C 1
ATOM 1589 O O . ARG A 1 197 ? -6.459 -4.039 -20.010 1.00 97.62 197 ARG A O 1
ATOM 1596 N N . LEU A 1 198 ? -5.804 -4.440 -17.899 1.00 97.50 198 LEU A N 1
ATOM 1597 C CA . LEU A 1 198 ? -6.932 -3.788 -17.234 1.00 97.50 198 LEU A CA 1
ATOM 1598 C C . LEU A 1 198 ? -7.044 -2.309 -17.602 1.00 97.50 198 LEU A C 1
ATOM 1600 O O . LEU A 1 198 ? -8.158 -1.828 -17.809 1.00 97.50 198 LEU A O 1
ATOM 1604 N N . ARG A 1 199 ? -5.921 -1.591 -17.764 1.00 96.69 199 ARG A N 1
ATOM 1605 C CA . ARG A 1 199 ? -5.936 -0.227 -18.314 1.00 96.69 199 ARG A CA 1
ATOM 1606 C C . ARG A 1 199 ? -6.602 -0.203 -19.689 1.00 96.69 199 ARG A C 1
ATOM 1608 O O . ARG A 1 199 ? -7.501 0.606 -19.895 1.00 96.69 199 ARG A O 1
ATOM 1615 N N . ARG A 1 200 ? -6.155 -1.051 -20.627 1.00 96.88 200 ARG A N 1
ATOM 1616 C CA . ARG A 1 200 ? -6.694 -1.080 -22.001 1.00 96.88 200 ARG A CA 1
ATOM 1617 C C . ARG A 1 200 ? -8.187 -1.400 -22.005 1.00 96.88 200 ARG A C 1
ATOM 1619 O O . ARG A 1 200 ? -8.954 -0.680 -22.633 1.00 96.88 200 ARG A O 1
ATOM 1626 N N . GLU A 1 201 ? -8.593 -2.421 -21.258 1.00 97.69 201 GLU A N 1
ATOM 1627 C CA . GLU A 1 201 ? -9.990 -2.867 -21.164 1.00 97.69 201 GLU A CA 1
ATOM 1628 C C . GLU A 1 201 ? -10.917 -1.815 -20.533 1.00 97.69 201 GLU A C 1
ATOM 1630 O O . GLU A 1 201 ? -12.113 -1.797 -20.810 1.00 97.69 201 GLU A O 1
ATOM 1635 N N . ASN A 1 202 ? -10.385 -0.919 -19.693 1.00 97.94 202 ASN A N 1
ATOM 1636 C CA . ASN A 1 202 ? -11.180 0.054 -18.937 1.00 97.94 202 ASN A CA 1
ATOM 1637 C C . ASN A 1 202 ? -10.945 1.511 -19.363 1.00 97.94 202 ASN A C 1
ATOM 1639 O O . ASN A 1 202 ? -11.386 2.422 -18.657 1.00 97.94 202 ASN A O 1
ATOM 1643 N N . LEU A 1 203 ? -10.280 1.751 -20.497 1.00 96.81 203 LEU A N 1
ATOM 1644 C CA . LEU A 1 203 ? -9.813 3.084 -20.887 1.00 96.81 203 LEU A CA 1
ATOM 1645 C C . LEU A 1 203 ? -10.947 4.120 -20.933 1.00 96.81 203 LEU A C 1
ATOM 1647 O O . LEU A 1 203 ? -10.860 5.148 -20.270 1.00 96.81 203 LEU A O 1
ATOM 1651 N N . ILE A 1 204 ? -12.062 3.805 -21.598 1.00 97.38 204 ILE A N 1
ATOM 1652 C CA . ILE A 1 204 ? -13.225 4.707 -21.713 1.00 97.38 204 ILE A CA 1
ATOM 1653 C C . ILE A 1 204 ? -13.783 5.080 -20.327 1.00 97.38 204 ILE A C 1
ATOM 1655 O O . ILE A 1 204 ? -14.105 6.239 -20.0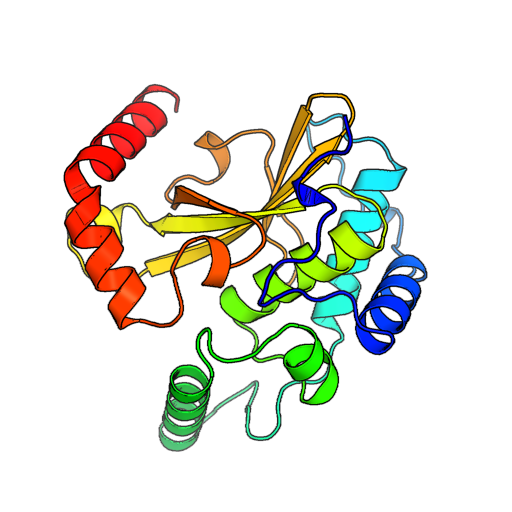51 1.00 97.38 204 ILE A O 1
ATOM 1659 N N . LYS A 1 205 ? -13.884 4.101 -19.418 1.00 97.69 205 LYS A N 1
ATOM 1660 C CA . LYS A 1 205 ? -14.378 4.322 -18.050 1.00 97.69 205 LYS A CA 1
ATOM 1661 C C . LYS A 1 205 ? -13.415 5.201 -17.250 1.00 97.69 205 LYS A C 1
ATOM 1663 O O . LYS A 1 205 ? -13.864 6.081 -16.515 1.00 97.69 205 LYS A O 1
ATOM 1668 N N . LEU A 1 206 ? -12.113 4.967 -17.395 1.00 96.88 206 LEU A N 1
ATOM 1669 C CA . LEU A 1 206 ? -11.056 5.742 -16.747 1.00 96.88 206 LEU A CA 1
ATOM 1670 C C . LEU A 1 206 ? -11.030 7.192 -17.240 1.00 96.88 206 LEU A C 1
ATOM 1672 O O . LEU A 1 206 ? -10.954 8.104 -16.422 1.00 96.88 206 LEU A O 1
ATOM 1676 N N . GLU A 1 207 ? -11.177 7.427 -18.543 1.00 96.69 207 GLU A N 1
ATOM 1677 C CA . GLU A 1 207 ? -11.253 8.779 -19.109 1.00 96.69 207 GLU A CA 1
ATOM 1678 C C . GLU A 1 207 ? -12.496 9.536 -18.643 1.00 96.69 207 GLU A C 1
ATOM 1680 O O . GLU A 1 207 ? -12.411 10.712 -18.285 1.00 96.69 207 GLU A O 1
ATOM 1685 N N . LYS A 1 208 ? -13.649 8.859 -18.573 1.00 97.38 208 LYS A N 1
ATOM 1686 C CA . LYS A 1 208 ? -14.873 9.456 -18.024 1.00 97.38 208 LYS A CA 1
ATOM 1687 C C . LYS A 1 208 ? -14.689 9.858 -16.559 1.00 97.38 208 LYS A C 1
ATOM 1689 O O . LYS A 1 208 ? -15.071 10.968 -16.193 1.00 97.38 208 LYS A O 1
ATOM 1694 N N . LYS A 1 209 ? -14.085 8.987 -15.740 1.00 96.44 209 LYS A N 1
ATOM 1695 C CA . LYS A 1 209 ? -13.741 9.294 -14.340 1.00 96.44 209 LYS A CA 1
ATOM 1696 C C . LYS A 1 209 ? -12.783 10.484 -14.248 1.00 96.44 209 LYS A C 1
ATOM 1698 O O . LYS A 1 209 ? -13.070 11.419 -13.510 1.00 96.44 209 LYS A O 1
ATOM 1703 N N . ARG A 1 210 ? -11.706 10.497 -15.042 1.00 96.25 210 ARG A N 1
ATOM 1704 C CA . ARG A 1 210 ? -10.747 11.612 -15.112 1.00 96.25 210 ARG A CA 1
ATOM 1705 C C . ARG A 1 210 ? -11.445 12.938 -15.413 1.00 96.25 210 ARG A C 1
ATOM 1707 O O . ARG A 1 210 ? -11.284 13.898 -14.672 1.00 96.25 210 ARG A O 1
ATOM 1714 N N . ASN A 1 211 ? -12.257 12.984 -16.469 1.00 95.81 211 ASN A N 1
ATOM 1715 C CA . ASN A 1 211 ? -12.965 14.203 -16.869 1.00 95.81 211 ASN A CA 1
ATOM 1716 C C . ASN A 1 211 ? -13.961 14.678 -15.805 1.00 95.81 211 ASN A C 1
ATOM 1718 O O . ASN A 1 211 ? -14.186 15.876 -15.674 1.00 95.81 211 ASN A O 1
ATOM 1722 N N . HIS A 1 212 ? -14.571 13.754 -15.060 1.00 95.88 212 HIS A N 1
ATOM 1723 C CA . HIS A 1 212 ? -15.419 14.114 -13.930 1.00 95.88 212 HIS A CA 1
ATOM 1724 C C . HIS A 1 212 ? -14.608 14.767 -12.806 1.00 95.88 212 HIS A C 1
ATOM 1726 O O . HIS A 1 212 ? -14.978 15.853 -12.381 1.00 95.88 212 HIS A O 1
ATOM 1732 N N . VAL A 1 213 ? -13.483 14.165 -12.399 1.00 93.94 213 VAL A N 1
ATOM 1733 C CA . VAL A 1 213 ? -12.592 14.733 -11.372 1.00 93.94 213 VAL A CA 1
ATOM 1734 C C . VAL A 1 213 ? -12.113 16.130 -11.771 1.00 93.94 213 VAL A C 1
ATOM 1736 O O . VAL A 1 213 ? -12.220 17.047 -10.968 1.00 93.94 213 VAL A O 1
ATOM 1739 N N . ILE A 1 214 ? -11.688 16.320 -13.027 1.00 93.75 214 ILE A N 1
ATOM 1740 C CA . ILE A 1 214 ? -11.247 17.628 -13.548 1.00 93.75 214 ILE A CA 1
ATOM 1741 C C . ILE A 1 214 ? -12.346 18.694 -13.446 1.00 93.75 214 ILE A C 1
ATOM 1743 O O . ILE A 1 214 ? -12.048 19.843 -13.161 1.00 93.75 214 ILE A O 1
ATOM 1747 N N . ARG A 1 215 ? -13.619 18.337 -13.658 1.00 95.31 215 ARG A N 1
ATOM 1748 C CA . ARG A 1 215 ? -14.745 19.285 -13.538 1.00 95.31 215 ARG A CA 1
ATOM 1749 C C . ARG A 1 215 ? -15.080 19.664 -12.094 1.00 95.31 215 ARG A C 1
ATOM 1751 O O . ARG A 1 215 ? -15.885 20.567 -11.894 1.00 95.31 215 ARG A O 1
ATOM 1758 N N . CYS A 1 216 ? -14.549 18.930 -11.123 1.00 91.81 216 CYS A N 1
ATOM 1759 C CA . CYS A 1 216 ? -14.779 19.147 -9.698 1.00 91.81 216 CYS A CA 1
ATOM 1760 C C . CYS A 1 216 ? -13.599 19.838 -8.997 1.00 91.81 216 CYS A C 1
ATOM 1762 O O . CYS A 1 216 ? -13.703 20.091 -7.797 1.00 91.81 216 CYS A O 1
ATOM 1764 N N . ILE A 1 217 ? -12.502 20.097 -9.720 1.00 88.94 217 ILE A N 1
ATOM 1765 C CA . ILE A 1 217 ? -11.390 20.964 -9.300 1.00 88.94 217 ILE A CA 1
ATOM 1766 C C . ILE A 1 217 ? -11.776 22.411 -9.601 1.00 88.94 217 ILE A C 1
ATOM 1768 O O . ILE A 1 217 ? -11.587 23.253 -8.697 1.00 88.94 217 ILE A O 1
#

Foldseek 3Di:
DQQPLLDADPQQDCDPLLLVLLVVLLPDDDDVVLVDPPPPDDDDPSLVSSLQSLLVSLVPWAAAPLQDPDDPDPVSVVSLVVVCQVPQLAHGLSRCNVRHDDQAQQNQLRSSSNSCSSVVWRKKWWKWFQVCCLPVVPDGGIGIWIWTDDPNAIWIWDSHPRIDIHRDPLVPPSIFTLDIHNHCVRVPHRHPVSVSVSSVVCSVVRVVRNVVSVVVD

Secondary structure (DSSP, 8-state):
---GGGSPPSSS---HHHHHHHHHHHTPPPPGGG----TT----HHHHHHHHHHHHHHTTSPBPTT--SS--SHHHHHHHHHHHHHHTTT--HHHHHHH-B-SSHHHHHHHHHHHHHHTT--EEEEEEEEHHHHHH--S--EEEEEEEEETTEEEEEE-SSS-EEESSGGGGTTEEEEEEESSTTTTT-SSHHHHHHHHHHTHHHHHHHHHHHHHT-